Protein AF-G5CEU2-F1 (afdb_monomer_lite)

pLDDT: mean 90.06, std 7.81, range [55.53, 97.88]

Secondary structure (DSSP, 8-state):
-EEEETTS-GGGGBPTTPSPSSHHHHHHHHT--HHHHHHHTTSSPPBTTTEEEESSPPPHHHHHTTSPPHHHHHHHHHHHHTT-EEE--TTSTTS--EEEEEEEGGGHHHHHHIIIIITTTTB-SSPPEEEPPTT-SS-SEEEEEB---HHHHHHHHHHEEEETTEEEE---TTHHHH--HHHHHHHHHHHEEEETTEEEE--TTS--

InterPro domains:
  IPR004860 Homing endonuclease, LAGLIDADG domain [PF03161] (74-208)
  IPR027434 Homing endonuclease [G3DSA:3.10.28.10] (44-163)
  IPR027434 Homing endonuclease [G3DSA:3.10.28.10] (170-208)
  IPR027434 Homing endonuclease [SSF55608] (68-208)

Radius of gyration: 19.8 Å; chains: 1; bounding box: 47×43×62 Å

Organism: NCBI:txid161997

Structure (mmCIF, N/CA/C/O backbone):
data_AF-G5CEU2-F1
#
_entry.id   AF-G5CEU2-F1
#
loop_
_atom_site.group_PDB
_atom_site.id
_atom_site.type_symbol
_atom_site.label_atom_id
_atom_site.label_alt_id
_atom_site.label_comp_id
_atom_site.label_asym_id
_atom_site.label_entity_id
_atom_site.label_seq_id
_atom_site.pdbx_PDB_ins_code
_atom_site.Cartn_x
_atom_site.Cartn_y
_atom_site.Cartn_z
_atom_site.occupancy
_atom_site.B_iso_or_equiv
_atom_site.auth_seq_id
_atom_site.auth_comp_id
_atom_site.auth_asym_id
_atom_site.auth_atom_id
_atom_site.pdbx_PDB_model_num
ATOM 1 N N . MET A 1 1 ? 20.844 -6.864 -22.727 1.00 93.50 1 MET A N 1
ATOM 2 C CA . MET A 1 1 ? 19.887 -5.944 -22.078 1.00 93.50 1 MET A CA 1
ATOM 3 C C . MET A 1 1 ? 19.027 -6.741 -21.127 1.00 93.50 1 MET A C 1
ATOM 5 O O . MET A 1 1 ? 18.317 -7.649 -21.547 1.00 93.50 1 MET A O 1
ATOM 9 N N . TRP A 1 2 ? 19.141 -6.413 -19.854 1.00 94.00 2 TRP A N 1
ATOM 10 C CA . TRP A 1 2 ? 18.418 -7.032 -18.762 1.00 94.00 2 TRP A CA 1
ATOM 11 C C . TRP A 1 2 ? 17.063 -6.353 -18.605 1.00 94.00 2 TRP A C 1
ATOM 13 O O . TRP A 1 2 ? 16.947 -5.132 -18.740 1.00 94.00 2 TRP A O 1
ATOM 23 N N . VAL A 1 3 ? 16.031 -7.157 -18.362 1.00 93.69 3 VAL A N 1
ATOM 24 C CA . VAL A 1 3 ? 14.689 -6.653 -18.076 1.00 93.69 3 VAL A CA 1
ATOM 25 C C . VAL A 1 3 ? 14.177 -7.364 -16.843 1.00 93.69 3 VAL A C 1
ATOM 27 O O . VAL A 1 3 ? 14.052 -8.588 -16.840 1.00 93.69 3 VAL A O 1
ATOM 30 N N . TYR A 1 4 ? 13.876 -6.583 -15.813 1.00 91.00 4 TYR A N 1
ATOM 31 C CA . TYR A 1 4 ? 13.359 -7.085 -14.549 1.00 91.00 4 TYR A CA 1
ATOM 32 C C . TYR A 1 4 ? 11.879 -6.728 -14.414 1.00 91.00 4 TYR A C 1
ATOM 34 O O . TYR A 1 4 ? 11.481 -5.589 -14.650 1.00 91.00 4 TYR A O 1
ATOM 42 N N . ASP A 1 5 ? 11.067 -7.711 -14.048 1.00 87.94 5 ASP A N 1
ATOM 43 C CA . ASP A 1 5 ? 9.703 -7.579 -13.564 1.00 87.94 5 ASP A CA 1
ATOM 44 C C . ASP A 1 5 ? 9.734 -7.383 -12.046 1.00 87.94 5 ASP A C 1
ATOM 46 O O . ASP A 1 5 ? 9.851 -8.334 -11.274 1.00 87.94 5 ASP A O 1
ATOM 50 N N . ILE A 1 6 ? 9.625 -6.127 -11.624 1.00 82.56 6 ILE A N 1
ATOM 51 C CA . ILE A 1 6 ? 9.718 -5.718 -10.217 1.00 82.56 6 ILE A CA 1
ATOM 52 C C . ILE A 1 6 ? 8.484 -6.114 -9.396 1.00 82.56 6 ILE A C 1
ATOM 54 O O . ILE A 1 6 ? 8.443 -5.899 -8.188 1.00 82.56 6 ILE A O 1
ATOM 58 N N . THR A 1 7 ? 7.466 -6.694 -10.041 1.00 73.12 7 THR A N 1
ATOM 59 C CA . THR A 1 7 ? 6.327 -7.306 -9.343 1.00 73.12 7 THR A CA 1
ATOM 60 C C . THR A 1 7 ? 6.655 -8.701 -8.810 1.00 73.12 7 THR A C 1
ATOM 62 O O . THR A 1 7 ? 5.870 -9.261 -8.047 1.00 73.12 7 THR A O 1
ATOM 65 N N . LYS A 1 8 ? 7.809 -9.263 -9.190 1.00 71.00 8 LYS A N 1
ATOM 66 C CA . LYS A 1 8 ? 8.301 -10.567 -8.741 1.00 71.00 8 LYS A CA 1
ATOM 67 C C . LYS A 1 8 ? 9.532 -10.393 -7.852 1.00 71.00 8 LYS A C 1
ATOM 69 O O . LYS A 1 8 ? 10.317 -9.465 -8.031 1.00 71.00 8 LYS A O 1
ATOM 74 N N . LEU A 1 9 ? 9.710 -11.307 -6.900 1.00 58.75 9 LEU A N 1
ATOM 75 C CA . LEU A 1 9 ? 10.786 -11.257 -5.908 1.00 58.75 9 LEU A CA 1
ATOM 76 C C . LEU A 1 9 ? 12.009 -12.081 -6.339 1.00 58.75 9 LEU A C 1
ATOM 78 O O . LEU A 1 9 ? 11.882 -13.147 -6.942 1.00 58.75 9 LEU A O 1
ATOM 82 N N . GLY A 1 10 ? 13.204 -11.604 -5.981 1.00 61.12 10 GLY A N 1
ATOM 83 C CA . GLY A 1 10 ? 14.457 -12.354 -6.120 1.00 61.12 10 GLY A CA 1
ATOM 84 C C . GLY A 1 10 ? 14.763 -12.796 -7.555 1.00 61.12 10 GLY A C 1
ATOM 85 O O . GLY A 1 10 ? 14.590 -12.030 -8.501 1.00 61.12 10 GLY A O 1
ATOM 86 N N . SER A 1 11 ? 15.201 -14.045 -7.731 1.00 55.53 11 SER A N 1
ATOM 87 C CA . SER A 1 11 ? 15.551 -14.628 -9.040 1.00 55.53 11 SER A CA 1
ATOM 88 C C . SER A 1 11 ? 14.381 -14.696 -10.030 1.00 55.53 11 SER A C 1
ATOM 90 O O . SER A 1 11 ? 14.601 -14.777 -11.236 1.00 55.53 11 SER A O 1
ATOM 92 N N . GLN A 1 12 ? 13.136 -14.607 -9.551 1.00 60.84 12 GLN A N 1
ATOM 93 C CA . GLN A 1 12 ? 11.942 -14.599 -10.401 1.00 60.84 12 GLN A CA 1
ATOM 94 C C . GLN A 1 12 ? 11.682 -13.238 -11.056 1.00 60.84 12 GLN A C 1
ATOM 96 O O . GLN A 1 12 ? 10.837 -13.145 -11.949 1.00 60.84 12 GLN A O 1
ATOM 101 N N . SER A 1 13 ? 12.390 -12.193 -10.623 1.00 80.44 13 SER A N 1
ATOM 102 C CA . SER A 1 13 ? 12.308 -10.857 -11.213 1.00 80.44 13 SER A CA 1
ATOM 103 C C . SER A 1 13 ? 12.831 -10.811 -12.644 1.00 80.44 13 SER A C 1
ATOM 105 O O . SER A 1 13 ? 12.340 -10.009 -13.427 1.00 80.44 13 SER A O 1
ATOM 107 N N . LEU A 1 14 ? 13.777 -11.664 -13.046 1.00 88.31 14 LEU A N 1
ATOM 108 C CA . LEU A 1 14 ? 14.283 -11.626 -14.415 1.00 88.31 14 LEU A CA 1
ATOM 109 C C . LEU A 1 14 ? 13.196 -12.080 -15.400 1.00 88.31 14 LEU A C 1
ATOM 111 O O . LEU A 1 14 ? 12.626 -13.168 -15.283 1.00 88.31 14 LEU A O 1
ATOM 115 N N . VAL A 1 15 ? 12.890 -11.238 -16.387 1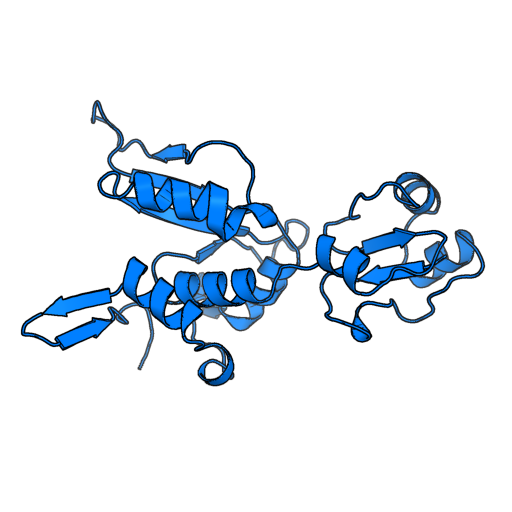.00 91.06 15 VAL A N 1
ATOM 116 C CA . VAL A 1 15 ? 11.877 -11.562 -17.394 1.00 91.06 15 VAL A CA 1
ATOM 117 C C . VAL A 1 15 ? 12.362 -12.726 -18.256 1.00 91.06 15 VAL A C 1
ATOM 119 O O . VAL A 1 15 ? 13.509 -12.755 -18.694 1.00 91.06 15 VAL A O 1
ATOM 122 N N . LYS A 1 16 ? 11.475 -13.690 -18.530 1.00 89.75 16 LYS A N 1
ATOM 123 C CA . LYS A 1 16 ? 11.787 -14.847 -19.380 1.00 89.75 16 LYS A CA 1
ATOM 124 C C . LYS A 1 16 ? 12.338 -14.376 -20.733 1.00 89.75 16 LYS A C 1
ATOM 126 O O . LYS A 1 16 ? 11.691 -13.584 -21.411 1.00 89.75 16 LYS A O 1
ATOM 131 N N . GLY A 1 17 ? 13.507 -14.890 -21.114 1.00 89.12 17 GLY A N 1
ATOM 132 C CA . GLY A 1 17 ? 14.211 -14.506 -22.343 1.00 89.12 17 GLY A CA 1
ATOM 133 C C . GLY A 1 17 ? 15.223 -13.369 -22.167 1.00 89.12 17 GLY A C 1
ATOM 134 O O . GLY A 1 17 ? 16.043 -13.161 -23.055 1.00 89.12 17 GLY A O 1
ATOM 135 N N . ALA A 1 18 ? 15.225 -12.673 -21.027 1.00 91.06 18 ALA A N 1
ATOM 136 C CA . ALA A 1 18 ? 16.318 -11.778 -20.677 1.00 91.06 18 ALA A CA 1
ATOM 137 C C . ALA A 1 18 ? 17.553 -12.586 -20.200 1.00 91.06 18 ALA A C 1
ATOM 139 O O . ALA A 1 18 ? 17.382 -13.636 -19.576 1.00 91.06 18 ALA A O 1
ATOM 140 N N . PRO A 1 19 ? 18.785 -12.104 -20.456 1.00 94.12 19 PRO A N 1
ATOM 141 C CA . PRO A 1 19 ? 19.092 -10.857 -21.152 1.00 94.12 19 PRO A CA 1
ATOM 142 C C . PRO A 1 19 ? 18.852 -10.940 -22.670 1.00 94.12 19 PRO A C 1
ATOM 144 O O . PRO A 1 19 ? 19.328 -11.845 -23.345 1.00 94.12 19 PRO A O 1
ATOM 147 N N . PHE A 1 20 ? 18.179 -9.929 -23.223 1.00 95.12 20 PHE A N 1
ATOM 148 C CA . PHE A 1 20 ? 17.964 -9.794 -24.666 1.00 95.12 20 PHE A CA 1
ATOM 149 C C . PHE A 1 20 ? 19.231 -9.266 -25.350 1.00 95.12 20 PHE A C 1
ATOM 151 O O . PHE A 1 20 ? 19.866 -8.328 -24.848 1.00 95.12 20 PHE A O 1
ATOM 158 N N . LYS A 1 21 ? 19.578 -9.809 -26.519 1.00 94.06 21 LYS A N 1
ATOM 159 C CA . LYS A 1 21 ? 20.743 -9.401 -27.322 1.00 94.06 21 LYS A CA 1
ATOM 160 C C . LYS A 1 21 ? 20.534 -8.040 -27.975 1.00 94.06 21 LYS A C 1
ATOM 162 O O . LYS A 1 21 ? 21.492 -7.301 -28.176 1.00 94.06 21 LYS A O 1
ATOM 167 N N . SER A 1 22 ? 19.290 -7.683 -28.296 1.00 93.25 22 SER A N 1
ATOM 168 C CA . SER A 1 22 ? 18.970 -6.392 -28.912 1.00 93.25 22 SER A CA 1
ATOM 169 C C . SER A 1 22 ? 17.664 -5.779 -28.402 1.00 93.25 22 SER A C 1
ATOM 171 O O . SER A 1 22 ? 16.806 -6.446 -27.827 1.00 93.25 22 SER A O 1
ATOM 173 N N . LYS A 1 23 ? 17.489 -4.477 -28.658 1.00 92.88 23 LYS A N 1
ATOM 174 C CA . LYS A 1 23 ? 16.234 -3.761 -28.373 1.00 92.88 23 LYS A CA 1
ATOM 175 C C . LYS A 1 23 ? 15.069 -4.300 -29.214 1.00 92.88 23 LYS A C 1
ATOM 177 O O . LYS A 1 23 ? 13.957 -4.355 -28.708 1.00 92.88 23 LYS A O 1
ATOM 182 N N . SER A 1 24 ? 15.338 -4.729 -30.451 1.00 92.88 24 SER A N 1
ATOM 183 C CA . SER A 1 24 ? 14.336 -5.354 -31.326 1.00 92.88 24 SER A CA 1
ATOM 184 C C . SER A 1 24 ? 13.890 -6.721 -30.798 1.00 92.88 24 SER A C 1
ATOM 186 O O . SER A 1 24 ? 12.719 -7.063 -30.865 1.00 92.88 24 SER A O 1
ATOM 188 N N . GLU A 1 25 ? 14.807 -7.498 -30.221 1.00 93.94 25 GLU A N 1
ATOM 189 C CA . GLU A 1 25 ? 14.466 -8.778 -29.591 1.00 93.94 25 GLU A CA 1
ATOM 190 C C . GLU A 1 25 ? 13.590 -8.579 -28.348 1.00 93.94 25 GLU A C 1
ATOM 192 O O . GLU A 1 25 ? 12.602 -9.284 -28.165 1.00 93.94 25 GLU A O 1
ATOM 197 N N . CYS A 1 26 ? 13.902 -7.571 -27.532 1.00 93.25 26 CYS A N 1
ATOM 198 C CA . CYS A 1 26 ? 13.068 -7.194 -26.395 1.00 93.25 26 CYS A CA 1
ATOM 199 C C . CYS A 1 26 ? 11.667 -6.731 -26.822 1.00 93.25 26 CYS A C 1
ATOM 201 O O . CYS A 1 26 ? 10.678 -7.136 -26.215 1.00 93.25 26 CYS A O 1
ATOM 203 N N . GLU A 1 27 ? 11.574 -5.921 -27.879 1.00 93.56 27 GLU A N 1
ATOM 204 C CA . GLU A 1 27 ? 10.300 -5.503 -28.468 1.00 93.56 27 GLU A CA 1
ATOM 205 C C . GLU A 1 27 ? 9.469 -6.707 -28.915 1.00 93.56 27 GLU A C 1
ATOM 207 O O . GLU A 1 27 ? 8.321 -6.837 -28.493 1.00 93.56 27 GLU A O 1
ATOM 212 N N . ASN A 1 28 ? 10.067 -7.630 -29.672 1.00 92.06 28 ASN A N 1
ATOM 213 C CA . ASN A 1 28 ? 9.396 -8.846 -30.130 1.00 92.06 28 ASN A CA 1
ATOM 214 C C . ASN A 1 28 ? 8.953 -9.741 -28.965 1.00 92.06 28 ASN A C 1
ATOM 216 O O . ASN A 1 28 ? 7.883 -10.340 -29.017 1.00 92.06 28 ASN A O 1
ATOM 220 N N . SER A 1 29 ? 9.761 -9.829 -27.905 1.00 92.44 29 SER A N 1
ATOM 221 C CA . SER A 1 29 ? 9.455 -10.680 -26.755 1.00 92.44 29 SER A CA 1
ATOM 222 C C . SER A 1 29 ? 8.403 -10.088 -25.817 1.00 92.44 29 SER A C 1
ATOM 224 O O . SER A 1 29 ? 7.679 -10.854 -25.184 1.00 92.44 29 SER A O 1
ATOM 226 N N . LEU A 1 30 ? 8.349 -8.762 -25.656 1.00 90.62 30 LEU A N 1
ATOM 227 C CA . LEU A 1 30 ? 7.492 -8.101 -24.659 1.00 90.62 30 LEU A CA 1
ATOM 228 C C . LEU A 1 30 ? 6.325 -7.316 -25.267 1.00 90.62 30 LEU A C 1
ATOM 230 O O . LEU A 1 30 ? 5.469 -6.837 -24.522 1.00 90.62 30 LEU A O 1
ATOM 234 N N . GLY A 1 31 ? 6.293 -7.147 -26.590 1.00 91.25 31 GLY A N 1
ATOM 235 C CA . GLY A 1 31 ? 5.315 -6.300 -27.275 1.00 91.25 31 GLY A CA 1
ATOM 236 C C . GLY A 1 31 ? 5.451 -4.818 -26.908 1.00 91.25 31 GLY A C 1
ATOM 237 O O . GLY A 1 31 ? 4.461 -4.088 -26.872 1.00 91.25 31 GLY A O 1
ATOM 238 N N . ILE A 1 32 ? 6.661 -4.369 -26.562 1.00 91.25 32 ILE A N 1
ATOM 239 C CA . ILE A 1 32 ? 6.943 -2.986 -26.155 1.00 91.25 32 ILE A CA 1
ATOM 240 C C . ILE A 1 32 ? 7.694 -2.295 -27.278 1.00 91.25 32 ILE A C 1
ATOM 242 O O . ILE A 1 32 ? 8.802 -2.706 -27.609 1.00 91.25 32 ILE A O 1
ATOM 246 N N . ALA A 1 33 ? 7.132 -1.198 -27.789 1.00 94.19 33 ALA A N 1
ATOM 247 C CA . ALA A 1 33 ? 7.755 -0.422 -28.853 1.00 94.19 33 ALA A CA 1
ATOM 248 C C . ALA A 1 33 ? 9.220 -0.088 -28.528 1.00 94.19 33 ALA A C 1
ATOM 250 O O . ALA A 1 33 ? 9.522 0.428 -27.444 1.00 94.19 33 ALA A O 1
ATOM 251 N N . ARG A 1 34 ? 10.127 -0.303 -29.485 1.00 93.75 34 ARG A N 1
ATOM 252 C CA . ARG A 1 34 ? 11.566 -0.040 -29.304 1.00 93.75 34 ARG A CA 1
ATOM 253 C C . ARG A 1 34 ? 11.870 1.380 -28.822 1.00 93.75 34 ARG A C 1
ATOM 255 O O . ARG A 1 34 ? 12.787 1.566 -28.025 1.00 93.75 34 ARG A O 1
ATOM 262 N N . SER A 1 35 ? 11.102 2.381 -29.252 1.00 95.12 35 SER A N 1
ATOM 263 C CA . SER A 1 35 ? 11.229 3.770 -28.779 1.00 95.12 35 SER A CA 1
ATOM 264 C C . SER A 1 35 ? 10.970 3.908 -27.274 1.00 95.12 35 SER A C 1
ATOM 266 O O . SER A 1 35 ? 11.654 4.667 -26.590 1.00 95.12 35 SER A O 1
ATOM 268 N N . THR A 1 36 ? 10.031 3.127 -26.735 1.00 93.88 36 THR A N 1
ATOM 269 C CA . THR A 1 36 ? 9.750 3.070 -25.297 1.00 93.88 36 THR A CA 1
ATOM 270 C C . THR A 1 36 ? 10.881 2.367 -24.558 1.00 93.88 36 THR A C 1
ATOM 272 O O . THR A 1 36 ? 11.337 2.878 -23.541 1.00 93.88 36 THR A O 1
ATOM 275 N N . VAL A 1 37 ? 11.395 1.253 -25.090 1.00 94.19 37 VAL A N 1
ATOM 276 C CA . VAL A 1 37 ? 12.567 0.574 -24.512 1.00 94.19 37 VAL A CA 1
ATOM 277 C C . VAL A 1 37 ? 13.751 1.538 -24.416 1.00 94.19 37 VAL A C 1
ATOM 279 O O . VAL A 1 37 ? 14.343 1.668 -23.352 1.00 94.19 37 VAL A O 1
ATOM 282 N N . VAL A 1 38 ? 14.057 2.279 -25.488 1.00 94.44 38 VAL A N 1
ATOM 283 C CA . VAL A 1 38 ? 15.134 3.287 -25.499 1.00 94.44 38 VAL A CA 1
ATOM 284 C C . VAL A 1 38 ? 14.910 4.375 -24.450 1.00 94.44 38 VAL A C 1
ATOM 286 O O . VAL A 1 38 ? 15.856 4.760 -23.777 1.00 94.44 38 VAL A O 1
ATOM 289 N N . LYS A 1 39 ? 13.672 4.854 -24.291 1.00 95.06 39 LYS A N 1
ATOM 290 C CA . LYS A 1 39 ? 13.328 5.900 -23.318 1.00 95.06 39 LYS A CA 1
ATOM 291 C C . LYS A 1 39 ? 13.549 5.469 -21.862 1.00 95.06 39 LYS A C 1
ATOM 293 O O . LYS A 1 39 ? 13.827 6.326 -21.028 1.00 95.06 39 LYS A O 1
ATOM 298 N N . TYR A 1 40 ? 13.353 4.188 -21.551 1.00 94.31 40 TYR A N 1
ATOM 299 C CA . TYR A 1 40 ? 13.406 3.671 -20.178 1.00 94.31 40 TYR A CA 1
ATOM 300 C C . TYR A 1 40 ? 14.724 2.963 -19.834 1.00 94.31 40 TYR A C 1
ATOM 302 O O . TYR A 1 40 ? 15.029 2.828 -18.649 1.00 94.31 40 TYR A O 1
ATOM 310 N N . LEU A 1 41 ? 15.499 2.539 -20.835 1.00 94.31 41 LEU A N 1
ATOM 311 C CA . LEU A 1 41 ? 16.793 1.885 -20.652 1.00 94.31 41 LEU A CA 1
ATOM 312 C C . LEU A 1 41 ? 17.755 2.766 -19.843 1.00 94.31 41 LEU A C 1
ATOM 314 O O . LEU A 1 41 ? 17.991 3.909 -20.221 1.00 94.31 41 LEU A O 1
ATOM 318 N N . ASP A 1 42 ? 18.282 2.221 -18.744 1.00 91.50 42 ASP A N 1
ATOM 319 C CA . ASP A 1 42 ? 19.228 2.871 -17.818 1.00 91.50 42 ASP A CA 1
ATOM 320 C C . ASP A 1 42 ? 18.723 4.196 -17.211 1.00 91.50 42 ASP A C 1
ATOM 322 O O . ASP A 1 42 ? 19.499 5.004 -16.712 1.00 91.50 42 ASP A O 1
ATOM 326 N N . SER A 1 43 ? 17.411 4.445 -17.248 1.00 89.56 43 SER A N 1
ATOM 327 C CA . SER A 1 43 ? 16.823 5.702 -16.759 1.00 89.56 43 SER A CA 1
ATOM 328 C C . SER A 1 43 ? 16.483 5.705 -15.266 1.00 89.56 43 SER A C 1
ATOM 330 O O . SER A 1 43 ? 15.937 6.696 -14.779 1.00 89.56 43 SER A O 1
ATOM 332 N N . ASP A 1 44 ? 16.677 4.575 -14.580 1.00 82.94 44 ASP A N 1
ATOM 333 C CA . ASP A 1 44 ? 16.154 4.268 -13.238 1.00 82.94 44 ASP A CA 1
ATOM 334 C C . ASP A 1 44 ? 14.627 4.441 -13.088 1.00 82.94 44 ASP A C 1
ATOM 336 O O . ASP A 1 44 ? 14.074 4.398 -11.989 1.00 82.94 44 ASP A O 1
ATOM 340 N N . LYS A 1 45 ? 13.897 4.608 -14.199 1.00 84.81 45 LYS A N 1
ATOM 341 C CA . LYS A 1 45 ? 12.436 4.701 -14.206 1.00 84.81 45 LYS A CA 1
ATOM 342 C C . LYS A 1 45 ? 11.819 3.339 -14.463 1.00 84.81 45 LYS A C 1
ATOM 344 O O . LYS A 1 45 ? 12.245 2.582 -15.332 1.00 84.81 45 LYS A O 1
ATOM 349 N N . ILE A 1 46 ? 10.718 3.085 -13.767 1.00 85.44 46 ILE A N 1
ATOM 350 C CA . ILE A 1 46 ? 9.936 1.868 -13.936 1.00 85.44 46 ILE A CA 1
ATOM 351 C C . ILE A 1 46 ? 8.859 2.105 -15.003 1.00 85.44 46 ILE A C 1
ATOM 353 O O . ILE A 1 46 ? 7.981 2.962 -14.860 1.00 85.44 46 ILE A O 1
ATOM 357 N N . LEU A 1 47 ? 8.881 1.323 -16.080 1.00 87.88 47 LEU A N 1
ATOM 358 C CA . LEU A 1 47 ? 7.829 1.333 -17.092 1.00 87.88 47 LEU A CA 1
ATOM 359 C C . LEU A 1 47 ? 6.581 0.637 -16.550 1.00 87.88 47 LEU A C 1
ATOM 361 O O . LEU A 1 47 ? 6.634 -0.519 -16.124 1.00 87.88 47 LEU A O 1
ATOM 365 N N . LYS A 1 48 ? 5.441 1.340 -16.606 1.00 81.00 48 LYS A N 1
ATOM 366 C CA . LYS A 1 48 ? 4.126 0.837 -16.169 1.00 81.00 48 LYS A CA 1
ATOM 367 C C . LYS A 1 48 ? 4.148 0.248 -14.746 1.00 81.00 48 LYS A C 1
ATOM 369 O O . LYS A 1 48 ? 3.354 -0.639 -14.447 1.00 81.00 48 LYS A O 1
ATOM 374 N N . ASN A 1 49 ? 5.054 0.733 -13.884 1.00 75.88 49 ASN A N 1
ATOM 375 C CA . ASN A 1 49 ? 5.272 0.232 -12.520 1.00 75.88 49 ASN A CA 1
ATOM 376 C C . ASN A 1 49 ? 5.531 -1.291 -12.459 1.00 75.88 49 ASN A C 1
ATOM 378 O O . ASN A 1 49 ? 5.176 -1.944 -11.481 1.00 75.88 49 ASN A O 1
ATOM 382 N N . LYS A 1 50 ? 6.106 -1.851 -13.531 1.00 83.44 50 LYS A N 1
ATOM 383 C CA . LYS A 1 50 ? 6.357 -3.284 -13.692 1.00 83.44 50 LYS A CA 1
ATOM 384 C C . LYS A 1 50 ? 7.770 -3.588 -14.171 1.00 83.44 50 LYS A C 1
ATOM 386 O O . LYS A 1 50 ? 8.404 -4.479 -13.625 1.00 83.44 50 LYS A O 1
ATOM 391 N N . TRP A 1 51 ? 8.253 -2.882 -15.192 1.00 90.31 51 TRP A N 1
ATOM 392 C CA . TRP A 1 51 ? 9.500 -3.253 -15.859 1.00 90.31 51 TRP A CA 1
ATOM 393 C C . TRP A 1 51 ? 10.602 -2.224 -15.684 1.00 90.31 51 TRP A C 1
ATOM 395 O O . TRP A 1 51 ? 10.379 -1.029 -15.876 1.00 90.31 51 TRP A O 1
ATOM 405 N N . VAL A 1 52 ? 11.798 -2.719 -15.390 1.00 91.31 52 VAL A N 1
ATOM 406 C CA . VAL A 1 52 ? 13.041 -1.948 -15.360 1.00 91.31 52 VAL A CA 1
ATOM 407 C C . VAL A 1 52 ? 13.958 -2.488 -16.455 1.00 91.31 52 VAL A C 1
ATOM 409 O O . VAL A 1 52 ? 14.144 -3.700 -16.564 1.00 91.31 52 VAL A O 1
ATOM 412 N N . PHE A 1 53 ? 14.489 -1.591 -17.286 1.00 93.81 53 PHE A N 1
ATOM 413 C CA . PHE A 1 53 ? 15.335 -1.917 -18.439 1.00 93.81 53 PHE A CA 1
ATOM 414 C C . PHE A 1 53 ? 16.744 -1.426 -18.162 1.00 93.81 53 PHE A C 1
ATOM 416 O O . PHE A 1 53 ? 16.929 -0.221 -17.998 1.00 93.81 53 PHE A O 1
ATOM 423 N N . ILE A 1 54 ? 17.722 -2.331 -18.119 1.00 92.25 54 ILE A N 1
ATOM 424 C CA . ILE A 1 54 ? 19.110 -1.976 -17.795 1.00 92.25 54 ILE A CA 1
ATOM 425 C C . ILE A 1 54 ? 20.092 -2.702 -18.720 1.00 92.25 54 ILE A C 1
ATOM 427 O O . ILE A 1 54 ? 19.851 -3.819 -19.191 1.00 92.25 54 ILE A O 1
ATOM 431 N N . THR A 1 55 ? 21.195 -2.045 -19.063 1.00 93.12 55 THR A N 1
ATOM 432 C CA . THR A 1 55 ? 22.253 -2.618 -19.904 1.00 93.12 55 THR A CA 1
ATOM 433 C C . THR A 1 55 ? 23.104 -3.644 -19.162 1.00 93.12 55 THR A C 1
ATOM 435 O O . THR A 1 55 ? 23.482 -4.653 -19.762 1.00 93.12 55 THR A O 1
ATOM 438 N N . THR A 1 56 ? 23.335 -3.434 -17.869 1.00 91.19 56 THR A N 1
ATOM 439 C CA . THR A 1 56 ? 24.081 -4.307 -16.956 1.00 91.19 56 THR A CA 1
ATOM 440 C C . THR A 1 56 ? 23.170 -5.152 -16.063 1.00 91.19 56 THR A C 1
ATOM 442 O O . THR A 1 56 ? 21.990 -4.854 -15.873 1.00 91.19 56 THR A O 1
ATOM 445 N N . GLU A 1 57 ? 23.711 -6.250 -15.539 1.00 89.94 57 GLU A N 1
ATOM 446 C CA . GLU A 1 57 ? 23.005 -7.068 -14.555 1.00 89.94 57 GLU A CA 1
ATOM 447 C C . GLU A 1 57 ? 22.929 -6.309 -13.223 1.00 89.94 57 GLU A C 1
ATOM 449 O O . GLU A 1 57 ? 23.931 -5.768 -12.748 1.00 89.94 57 GLU A O 1
ATOM 454 N N . LEU A 1 58 ? 21.740 -6.244 -12.622 1.00 85.50 58 LEU A N 1
ATOM 455 C CA . LEU A 1 58 ? 21.567 -5.661 -11.297 1.00 85.50 58 LEU A CA 1
ATOM 456 C C . LEU A 1 58 ? 21.949 -6.656 -10.204 1.00 85.50 58 LEU A C 1
ATOM 458 O O . LEU A 1 58 ? 21.527 -7.811 -10.225 1.00 85.50 58 LEU A O 1
ATOM 462 N N . SER A 1 59 ? 22.653 -6.165 -9.181 1.00 84.44 59 SER A N 1
ATOM 463 C CA . SER A 1 59 ? 22.741 -6.870 -7.903 1.00 84.44 59 SER A CA 1
ATOM 464 C C . SER A 1 59 ? 21.366 -6.928 -7.230 1.00 84.44 59 SER A C 1
ATOM 466 O O . SER A 1 59 ? 20.508 -6.070 -7.457 1.00 84.44 59 SER A O 1
ATOM 468 N N . LEU A 1 60 ? 21.172 -7.905 -6.340 1.00 76.12 60 LEU A N 1
ATOM 469 C CA . LEU A 1 60 ? 19.954 -8.002 -5.527 1.00 76.12 60 LEU A CA 1
ATOM 470 C C . LEU A 1 60 ? 19.697 -6.724 -4.709 1.00 76.12 60 LEU A C 1
ATOM 472 O O . LEU A 1 60 ? 18.550 -6.314 -4.567 1.00 76.12 60 LEU A O 1
ATOM 476 N N . GLU A 1 61 ? 20.758 -6.069 -4.234 1.00 80.06 61 GLU A N 1
ATOM 477 C CA . GLU A 1 61 ? 20.684 -4.794 -3.510 1.00 80.06 61 GLU A CA 1
ATOM 478 C C . GLU A 1 61 ? 20.163 -3.649 -4.388 1.00 80.06 61 GLU A C 1
ATOM 480 O O . GLU A 1 61 ? 19.330 -2.862 -3.961 1.00 80.06 61 GLU A O 1
ATOM 485 N N . LYS A 1 62 ? 20.600 -3.552 -5.648 1.00 80.81 62 LYS A N 1
ATOM 486 C CA . LYS A 1 62 ? 20.063 -2.524 -6.550 1.00 80.81 62 LYS A CA 1
ATOM 487 C C . LYS A 1 62 ? 18.633 -2.832 -6.969 1.00 80.81 62 LYS A C 1
ATOM 489 O O . LYS A 1 62 ? 17.835 -1.913 -7.122 1.00 80.81 62 LYS A O 1
ATOM 494 N N . LEU A 1 63 ? 18.306 -4.110 -7.155 1.00 77.38 63 LEU A N 1
ATOM 495 C CA . LEU A 1 63 ? 16.959 -4.539 -7.510 1.00 77.38 63 LEU A CA 1
ATOM 496 C C . LEU A 1 63 ? 15.955 -4.257 -6.380 1.00 77.38 63 LEU A C 1
ATOM 498 O O . LEU A 1 63 ? 14.821 -3.873 -6.666 1.00 77.38 63 LEU A O 1
ATOM 502 N N . SER A 1 64 ? 16.365 -4.399 -5.113 1.00 74.94 64 SER A N 1
ATOM 503 C CA . SER A 1 64 ? 15.491 -4.156 -3.959 1.00 74.94 64 SER A CA 1
ATOM 504 C C . SER A 1 64 ? 14.975 -2.715 -3.894 1.00 74.94 64 SER A C 1
ATOM 506 O O . SER A 1 64 ? 13.859 -2.502 -3.434 1.00 74.94 64 SER A O 1
ATOM 508 N N . ASN A 1 65 ? 15.696 -1.742 -4.464 1.00 78.31 65 ASN A N 1
ATOM 509 C CA . ASN A 1 65 ? 15.228 -0.354 -4.582 1.00 78.31 65 ASN A CA 1
ATOM 510 C C . ASN A 1 65 ? 13.970 -0.195 -5.450 1.00 78.31 65 ASN A C 1
ATOM 512 O O . ASN A 1 65 ? 13.286 0.824 -5.364 1.00 78.31 65 ASN A O 1
ATOM 516 N N . PHE A 1 66 ? 13.654 -1.180 -6.292 1.00 76.38 66 PHE A N 1
ATOM 517 C CA . PHE A 1 66 ? 12.478 -1.158 -7.163 1.00 76.38 66 PHE A CA 1
ATOM 518 C C . PHE A 1 66 ? 11.346 -2.064 -6.672 1.00 76.38 66 PHE A C 1
ATOM 520 O O . PHE A 1 66 ? 10.230 -1.987 -7.184 1.00 76.38 66 PHE A O 1
ATOM 527 N N . VAL A 1 67 ? 11.619 -2.915 -5.688 1.00 80.19 67 VAL A N 1
ATOM 528 C CA . VAL A 1 67 ? 10.691 -3.912 -5.156 1.00 80.19 67 VAL A CA 1
ATOM 529 C C . VAL A 1 67 ? 10.124 -3.399 -3.839 1.00 80.19 67 VAL A C 1
ATOM 531 O O . VAL A 1 67 ? 10.858 -2.865 -3.016 1.00 80.19 67 VAL A O 1
ATOM 534 N N . ILE A 1 68 ? 8.819 -3.571 -3.614 1.00 84.50 68 ILE A N 1
ATOM 535 C CA . ILE A 1 68 ? 8.206 -3.178 -2.338 1.00 84.50 68 ILE A CA 1
ATOM 536 C C . ILE A 1 68 ? 8.880 -3.975 -1.206 1.00 84.50 68 ILE A C 1
ATOM 538 O O . ILE A 1 68 ? 8.825 -5.207 -1.242 1.00 84.50 68 ILE A O 1
ATOM 542 N N . PRO A 1 69 ? 9.508 -3.310 -0.214 1.00 87.62 69 PRO A N 1
ATOM 543 C CA . PRO A 1 69 ? 10.190 -4.004 0.873 1.00 87.62 69 PRO A CA 1
ATOM 544 C C . PRO A 1 69 ? 9.243 -4.930 1.640 1.00 87.62 69 PRO A C 1
ATOM 546 O O . PRO A 1 69 ? 8.076 -4.586 1.835 1.00 87.62 69 PRO A O 1
ATOM 549 N N . SER A 1 70 ? 9.742 -6.068 2.133 1.00 88.00 70 SER A N 1
ATOM 550 C CA . SER A 1 70 ? 8.922 -7.040 2.875 1.00 88.00 70 SER A CA 1
ATOM 551 C C . SER A 1 70 ? 8.223 -6.406 4.076 1.00 88.00 70 SER A C 1
ATOM 553 O O . SER A 1 70 ? 7.023 -6.580 4.236 1.00 88.00 70 SER A O 1
ATOM 555 N N . ALA A 1 71 ? 8.928 -5.558 4.829 1.00 93.19 71 ALA A N 1
ATOM 556 C CA . ALA A 1 71 ? 8.344 -4.822 5.945 1.00 93.19 71 ALA A CA 1
ATOM 557 C C . ALA A 1 71 ? 7.151 -3.952 5.507 1.00 93.19 71 ALA A C 1
ATOM 559 O O . ALA A 1 71 ? 6.134 -3.913 6.186 1.00 93.19 71 ALA A O 1
ATOM 560 N N . VAL A 1 72 ? 7.227 -3.304 4.338 1.00 94.81 72 VAL A N 1
ATOM 561 C CA . VAL A 1 72 ? 6.103 -2.524 3.791 1.00 94.81 72 VAL A CA 1
ATOM 562 C C . VAL A 1 72 ? 4.945 -3.448 3.408 1.00 94.81 72 VAL A C 1
ATOM 564 O O . VAL A 1 72 ? 3.795 -3.097 3.643 1.00 94.81 72 VAL A O 1
ATOM 56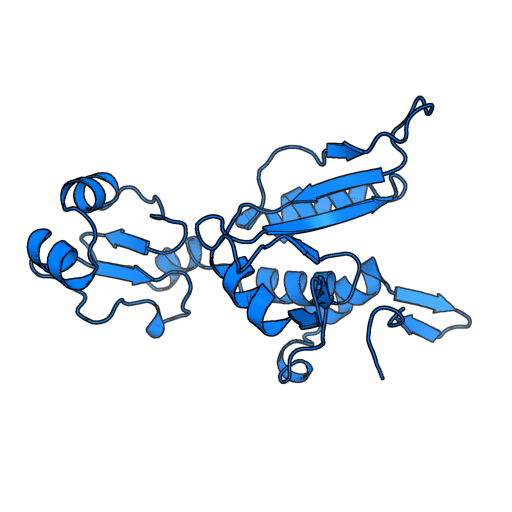7 N N . VAL A 1 73 ? 5.219 -4.635 2.858 1.00 93.81 73 VAL A N 1
ATOM 568 C CA . VAL A 1 73 ? 4.187 -5.647 2.571 1.00 93.81 73 VAL A CA 1
ATOM 569 C C . VAL A 1 73 ? 3.489 -6.120 3.848 1.00 93.81 73 VAL A C 1
ATOM 571 O O . VAL A 1 73 ? 2.264 -6.198 3.867 1.00 93.81 73 VAL A O 1
ATOM 574 N N . GLU A 1 74 ? 4.239 -6.383 4.917 1.00 96.44 74 GLU A N 1
ATOM 575 C CA . GLU A 1 74 ? 3.699 -6.777 6.224 1.00 96.44 74 GLU A CA 1
ATOM 576 C C . GLU A 1 74 ? 2.808 -5.685 6.825 1.00 96.44 74 GLU A C 1
ATOM 578 O O . GLU A 1 74 ? 1.711 -5.978 7.299 1.00 96.44 74 GLU A O 1
ATOM 583 N N . VAL A 1 75 ? 3.227 -4.418 6.730 1.00 97.25 75 VAL A N 1
ATOM 584 C CA . VAL A 1 75 ? 2.382 -3.283 7.120 1.00 97.25 75 VAL A CA 1
ATOM 585 C C . VAL A 1 75 ? 1.106 -3.242 6.286 1.00 97.25 75 VAL A C 1
ATOM 587 O O . VAL A 1 75 ? 0.023 -3.176 6.853 1.00 97.25 75 VAL A O 1
ATOM 590 N N . ILE A 1 76 ? 1.201 -3.342 4.954 1.00 96.94 76 ILE A N 1
ATOM 591 C CA . ILE A 1 76 ? 0.021 -3.354 4.072 1.00 96.94 76 ILE A CA 1
ATOM 592 C C . ILE A 1 76 ? -0.959 -4.463 4.479 1.00 96.94 76 ILE A C 1
ATOM 594 O O . ILE A 1 76 ? -2.163 -4.230 4.455 1.00 96.94 76 ILE A O 1
ATOM 598 N N . THR A 1 77 ? -0.472 -5.646 4.864 1.00 96.88 77 THR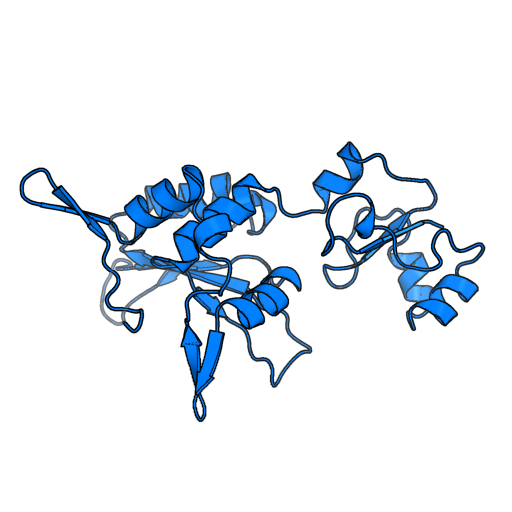 A N 1
ATOM 599 C CA . THR A 1 77 ? -1.324 -6.726 5.385 1.00 96.88 77 THR A CA 1
ATOM 600 C C . THR A 1 77 ? -2.083 -6.290 6.637 1.00 96.88 77 THR A C 1
ATOM 602 O O . THR A 1 77 ? -3.300 -6.457 6.682 1.00 96.88 77 THR A O 1
ATOM 605 N N . GLY A 1 78 ? -1.392 -5.721 7.630 1.00 96.69 78 GLY A N 1
ATOM 606 C CA . GLY A 1 78 ? -2.021 -5.242 8.866 1.00 96.69 78 GLY A CA 1
ATOM 607 C C . GLY A 1 78 ? -3.066 -4.160 8.609 1.00 96.69 78 GLY A C 1
ATOM 608 O O . GLY A 1 78 ? -4.184 -4.232 9.106 1.00 96.69 78 GLY A O 1
ATOM 609 N N . GLU A 1 79 ? -2.737 -3.210 7.737 1.00 96.12 79 GLU A N 1
ATOM 610 C CA . GLU A 1 79 ? -3.656 -2.154 7.322 1.00 96.12 79 GLU A CA 1
ATOM 611 C C . GLU A 1 79 ? -4.877 -2.697 6.564 1.00 96.12 79 GLU A C 1
ATOM 613 O O . GLU A 1 79 ? -5.984 -2.212 6.761 1.00 96.12 79 GLU A O 1
ATOM 618 N N . LEU A 1 80 ? -4.723 -3.717 5.710 1.00 95.94 80 LEU A N 1
ATOM 619 C CA . LEU A 1 80 ? -5.856 -4.335 5.006 1.00 95.94 80 LEU A CA 1
ATOM 620 C C . LEU A 1 80 ? -6.782 -5.127 5.932 1.00 95.94 80 LEU A C 1
ATOM 622 O O . LEU A 1 80 ? -7.957 -5.295 5.591 1.00 95.94 80 LEU A O 1
ATOM 626 N N . LEU A 1 81 ? -6.275 -5.604 7.067 1.00 95.56 81 LEU A N 1
ATOM 627 C CA . LEU A 1 81 ? -7.087 -6.193 8.130 1.00 95.56 81 LEU A CA 1
ATOM 628 C C . LEU A 1 81 ? -7.836 -5.133 8.947 1.00 95.56 81 LEU A C 1
ATOM 630 O O . LEU A 1 81 ? -8.871 -5.467 9.515 1.00 95.56 81 LEU A O 1
ATOM 634 N N . GLY A 1 82 ? -7.339 -3.892 8.962 1.00 93.19 82 GLY A N 1
ATOM 635 C CA . GLY A 1 82 ? -7.982 -2.730 9.574 1.00 93.19 82 GLY A CA 1
ATOM 636 C C . GLY A 1 82 ? -8.594 -1.747 8.561 1.00 93.19 82 GLY A C 1
ATOM 637 O O . GLY A 1 82 ? -9.285 -2.137 7.609 1.00 93.19 82 GLY A O 1
ATOM 638 N N . ASP A 1 83 ? -8.279 -0.460 8.749 1.00 90.69 83 ASP A N 1
ATOM 639 C CA . ASP A 1 83 ? -8.826 0.699 8.020 1.00 90.69 83 ASP A CA 1
ATOM 640 C C . ASP A 1 83 ? -8.453 0.792 6.524 1.00 90.69 83 ASP A C 1
ATOM 642 O O . ASP A 1 83 ? -9.084 1.514 5.741 1.00 90.69 83 ASP A O 1
ATOM 646 N N . GLY A 1 84 ? -7.404 0.095 6.089 1.00 94.62 84 GLY A N 1
ATOM 647 C CA . GLY A 1 84 ? -6.892 0.162 4.724 1.00 94.62 84 GLY A CA 1
ATOM 648 C C . GLY A 1 84 ? -7.783 -0.571 3.720 1.00 94.62 84 GLY A C 1
ATOM 649 O O . GLY A 1 84 ? -8.285 -1.669 3.967 1.00 94.62 84 GLY A O 1
ATOM 650 N N . HIS A 1 85 ? -7.940 -0.020 2.514 1.00 95.88 85 HIS A N 1
ATOM 651 C CA . HIS A 1 85 ? -8.631 -0.709 1.418 1.00 95.88 85 HIS A CA 1
ATOM 652 C C . HIS A 1 85 ? -7.958 -0.485 0.063 1.00 95.88 85 HIS A C 1
ATOM 654 O O . HIS A 1 85 ? -7.207 0.468 -0.134 1.00 95.88 85 HIS A O 1
ATOM 660 N N . ILE A 1 86 ? -8.218 -1.375 -0.900 1.00 97.25 86 ILE A N 1
ATOM 661 C CA . ILE A 1 86 ? -7.661 -1.259 -2.251 1.00 97.25 86 ILE A CA 1
ATOM 662 C C . ILE A 1 86 ? -8.722 -0.697 -3.187 1.00 97.25 86 ILE A C 1
ATOM 664 O O . ILE A 1 86 ? -9.746 -1.321 -3.441 1.00 97.25 86 ILE A O 1
ATOM 668 N N . SER A 1 87 ? -8.424 0.458 -3.767 1.00 96.00 87 SER A N 1
ATOM 669 C CA . SER A 1 87 ? -9.220 1.078 -4.819 1.00 96.00 87 SER A CA 1
ATOM 670 C C . SER A 1 87 ? -8.742 0.591 -6.184 1.00 96.00 87 SER A C 1
ATOM 672 O O . SER A 1 87 ? -7.728 1.057 -6.724 1.00 96.00 87 SER A O 1
ATOM 674 N N . TYR A 1 88 ? -9.463 -0.381 -6.741 1.00 94.88 88 TYR A N 1
ATOM 675 C CA . TYR A 1 88 ? -9.198 -0.970 -8.050 1.00 94.88 88 TYR A CA 1
ATOM 676 C C . TYR A 1 88 ? -10.503 -1.388 -8.735 1.00 94.88 88 TYR A C 1
ATOM 678 O O . TYR A 1 88 ? -11.456 -1.797 -8.083 1.00 94.88 88 TYR A O 1
ATOM 686 N N . ASN A 1 89 ? -10.547 -1.280 -10.064 1.00 89.50 89 ASN A N 1
ATOM 687 C CA . ASN A 1 89 ? -11.662 -1.772 -10.864 1.00 89.50 89 ASN A CA 1
ATOM 688 C C . ASN A 1 89 ? -11.123 -2.768 -11.902 1.00 89.50 89 ASN A C 1
ATOM 690 O O . ASN A 1 89 ? -10.585 -2.330 -12.923 1.00 89.50 89 ASN A O 1
ATOM 694 N N . PRO A 1 90 ? -11.289 -4.085 -11.678 1.00 86.69 90 PRO A N 1
ATOM 695 C CA . PRO A 1 90 ? -10.862 -5.118 -12.621 1.00 86.69 90 PRO A CA 1
ATOM 696 C C . PRO A 1 90 ? -11.471 -4.984 -14.024 1.00 86.69 90 PRO A C 1
ATOM 698 O O . PRO A 1 90 ? -10.833 -5.372 -14.997 1.00 86.69 90 PRO A O 1
ATOM 701 N N . ASN A 1 91 ? -12.650 -4.360 -14.155 1.00 84.88 91 ASN A N 1
ATOM 702 C CA . ASN A 1 91 ? -13.298 -4.098 -15.447 1.00 84.88 91 ASN A CA 1
ATOM 703 C C . ASN A 1 91 ? -12.663 -2.919 -16.209 1.00 84.88 91 ASN A C 1
ATOM 705 O O . ASN A 1 91 ? -12.969 -2.688 -17.376 1.00 84.88 91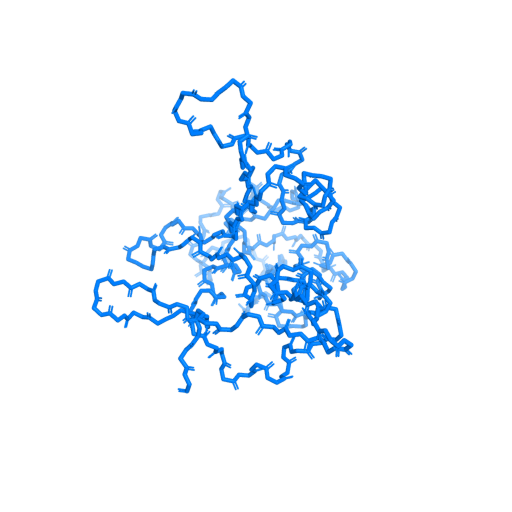 ASN A O 1
ATOM 709 N N . LYS A 1 92 ? -11.775 -2.153 -15.563 1.00 83.31 92 LYS A N 1
ATOM 710 C CA . LYS A 1 92 ? -10.979 -1.074 -16.169 1.00 83.31 92 LYS A CA 1
ATOM 711 C C . LYS A 1 92 ? -9.483 -1.325 -15.915 1.00 83.31 92 LYS A C 1
ATOM 713 O O . LYS A 1 92 ? -8.829 -0.504 -15.266 1.00 83.31 92 LYS A O 1
ATOM 718 N N . PRO A 1 93 ? -8.906 -2.415 -16.459 1.00 74.75 93 PRO A N 1
ATOM 719 C CA . PRO A 1 93 ? -7.564 -2.891 -16.099 1.00 74.75 93 PRO A CA 1
ATOM 720 C C . PRO A 1 93 ? -6.431 -1.942 -16.522 1.00 74.75 93 PRO A C 1
ATOM 722 O O . PRO A 1 93 ? -5.290 -2.099 -16.097 1.00 74.75 93 PRO A O 1
ATOM 725 N N . ASN A 1 94 ? -6.732 -0.923 -17.332 1.00 80.00 94 ASN A N 1
ATOM 726 C CA . ASN A 1 94 ? -5.773 0.101 -17.746 1.00 80.00 94 ASN A CA 1
ATOM 727 C C . ASN A 1 94 ? -5.339 1.025 -16.592 1.00 80.00 94 ASN A C 1
ATOM 729 O O . ASN A 1 94 ? -4.380 1.781 -16.744 1.00 80.00 94 ASN A O 1
ATOM 733 N N . ILE A 1 95 ? -6.033 0.985 -15.448 1.00 86.06 95 ILE A N 1
ATOM 734 C CA . ILE A 1 95 ? -5.718 1.782 -14.261 1.00 86.06 95 ILE A CA 1
ATOM 735 C C . ILE A 1 95 ? -5.371 0.837 -13.113 1.00 86.06 95 ILE A C 1
ATOM 737 O O . ILE A 1 95 ? -6.232 0.131 -12.599 1.00 86.06 95 ILE A O 1
ATOM 741 N N . ASN A 1 96 ? -4.112 0.864 -12.672 1.00 89.69 96 ASN A N 1
ATOM 742 C CA . ASN A 1 96 ? -3.665 0.045 -11.547 1.00 89.69 96 ASN A CA 1
ATOM 743 C C . ASN A 1 96 ? -4.364 0.413 -10.232 1.00 89.69 96 ASN A C 1
ATOM 745 O O . ASN A 1 96 ? -4.738 1.573 -10.013 1.00 89.69 96 ASN A O 1
ATOM 749 N N . GLY A 1 97 ? -4.470 -0.566 -9.335 1.00 92.12 97 GLY A N 1
ATOM 750 C CA . GLY A 1 97 ? -4.962 -0.368 -7.978 1.00 92.12 97 GLY A CA 1
ATOM 751 C C . GLY A 1 97 ? -4.073 0.561 -7.151 1.00 92.12 97 GLY A C 1
ATOM 752 O O . GLY A 1 97 ? -2.898 0.772 -7.466 1.00 92.12 97 GLY A O 1
ATOM 753 N N . ARG A 1 98 ? -4.634 1.109 -6.076 1.00 96.19 98 ARG A N 1
ATOM 754 C CA . ARG A 1 98 ? -3.900 1.819 -5.018 1.00 96.19 98 ARG A CA 1
ATOM 755 C C . ARG A 1 98 ? -4.482 1.463 -3.659 1.00 96.19 98 ARG A C 1
ATOM 757 O O . ARG A 1 98 ? -5.664 1.142 -3.573 1.00 96.19 98 ARG A O 1
ATOM 764 N N . LEU A 1 99 ? -3.651 1.545 -2.634 1.00 97.62 99 LEU A N 1
ATOM 765 C CA . LEU A 1 99 ? -4.063 1.438 -1.242 1.00 97.62 99 LEU A CA 1
ATOM 766 C C . LEU A 1 99 ? -4.563 2.809 -0.785 1.00 97.62 99 LEU A C 1
ATOM 768 O O . LEU A 1 99 ? -3.909 3.815 -1.063 1.00 97.62 99 LEU A O 1
ATOM 772 N N . GLU A 1 100 ? -5.719 2.847 -0.141 1.00 97.56 100 GLU A N 1
ATOM 773 C CA . GLU A 1 100 ? -6.374 4.054 0.348 1.00 97.56 100 GLU A CA 1
ATOM 774 C C . GLU A 1 100 ? -6.730 3.917 1.822 1.00 97.56 100 GLU A C 1
ATOM 776 O O . GLU A 1 100 ? -7.045 2.829 2.307 1.00 97.56 100 GLU A O 1
ATOM 781 N N . PHE A 1 101 ? -6.709 5.061 2.497 1.00 95.12 101 PHE A N 1
ATOM 782 C CA . PHE A 1 101 ? -6.938 5.186 3.924 1.00 95.12 101 PHE A CA 1
ATOM 783 C C . PHE A 1 101 ? -7.796 6.407 4.205 1.00 95.12 101 PHE A C 1
ATOM 785 O O . PHE A 1 101 ? -7.616 7.446 3.566 1.00 95.12 101 PHE A O 1
ATOM 792 N N . THR A 1 102 ? -8.683 6.301 5.190 1.00 93.88 102 THR A N 1
ATOM 793 C CA . THR A 1 102 ? -9.387 7.451 5.765 1.00 93.88 102 THR A CA 1
ATOM 794 C C . THR A 1 102 ? -9.366 7.310 7.273 1.00 93.88 102 THR A C 1
ATOM 796 O O . THR A 1 102 ? -9.903 6.348 7.802 1.00 93.88 102 THR A O 1
ATOM 799 N N . PHE A 1 103 ? -8.765 8.274 7.956 1.00 93.06 103 PHE A N 1
ATOM 800 C CA . PHE A 1 103 ? -8.596 8.246 9.403 1.00 93.06 103 PHE A CA 1
ATOM 801 C C . PHE A 1 103 ? -9.234 9.472 10.050 1.00 93.06 103 PHE A C 1
ATOM 803 O O . PHE A 1 103 ? -9.383 10.521 9.422 1.00 93.06 103 PHE A O 1
ATOM 810 N N . SER A 1 104 ? -9.582 9.352 11.330 1.00 91.94 104 SER A N 1
ATOM 811 C CA . SER A 1 104 ? -10.032 10.482 12.150 1.00 91.94 104 SER A CA 1
ATOM 812 C C . SER A 1 104 ? -8.934 11.541 12.287 1.00 91.94 104 SER A C 1
ATOM 814 O O . SER A 1 104 ? -7.759 11.209 12.457 1.00 91.94 104 SER A O 1
ATOM 816 N N . SER A 1 105 ? -9.304 12.824 12.308 1.00 92.69 105 SER A N 1
ATOM 817 C CA . SER A 1 105 ? -8.347 13.913 12.554 1.00 92.69 105 SER A CA 1
ATOM 818 C C . SER A 1 105 ? -7.657 13.832 13.920 1.00 92.69 105 SER A C 1
ATOM 820 O O . SER A 1 105 ? -6.551 14.345 14.079 1.00 92.69 105 SER A O 1
ATOM 822 N N . LYS A 1 106 ? -8.236 13.098 14.882 1.00 93.12 106 LYS A N 1
ATOM 823 C CA . LYS A 1 106 ? -7.649 12.857 16.214 1.00 93.12 106 LYS A CA 1
ATOM 824 C C . LYS A 1 106 ? -6.293 12.143 16.171 1.00 93.12 106 LYS A C 1
ATOM 826 O O . LYS A 1 106 ? -5.508 12.278 17.105 1.00 93.12 106 LYS A O 1
ATOM 831 N N . ILE A 1 107 ? -6.022 11.391 15.105 1.00 92.62 107 ILE A N 1
ATOM 832 C CA . ILE A 1 107 ? -4.799 10.596 14.945 1.00 92.62 107 ILE A CA 1
ATOM 833 C C . ILE A 1 107 ? -3.922 11.101 13.795 1.00 92.62 107 ILE A C 1
ATOM 835 O O . ILE A 1 107 ? -3.113 10.346 13.270 1.00 92.62 107 ILE A O 1
ATOM 839 N N . LEU A 1 108 ? -4.036 12.379 13.406 1.00 94.19 108 LEU A N 1
ATOM 840 C CA . LEU A 1 108 ? -3.283 12.952 12.280 1.00 94.19 108 LEU A CA 1
ATOM 841 C C . LEU A 1 108 ? -1.771 12.666 12.344 1.00 94.19 108 LEU A C 1
ATOM 843 O O . LEU A 1 108 ? -1.180 12.310 11.330 1.00 94.19 108 LEU A O 1
ATOM 847 N N . HIS A 1 109 ? -1.160 12.728 13.530 1.00 94.38 109 HIS A N 1
ATOM 848 C CA . HIS A 1 109 ? 0.259 12.400 13.718 1.00 94.38 109 HIS A CA 1
ATOM 849 C C . HIS A 1 109 ? 0.599 10.964 13.273 1.00 94.38 109 HIS A C 1
ATOM 851 O O . HIS A 1 109 ? 1.635 10.728 12.651 1.00 94.38 109 HIS A O 1
ATOM 857 N N . TYR A 1 110 ? -0.288 10.003 13.548 1.00 92.62 110 TYR A N 1
ATOM 858 C CA . TYR A 1 110 ? -0.148 8.626 13.087 1.00 92.62 110 TYR A CA 1
ATOM 859 C C . TYR A 1 110 ? -0.360 8.529 11.573 1.00 92.62 110 TYR A C 1
ATOM 861 O O . TYR A 1 110 ? 0.426 7.873 10.895 1.00 92.62 110 TYR A O 1
ATOM 869 N N . VAL A 1 111 ? -1.345 9.244 11.021 1.00 95.50 111 VAL A N 1
ATOM 870 C CA . VAL A 1 111 ? -1.588 9.301 9.566 1.00 95.50 111 VAL A CA 1
ATOM 871 C C . VAL A 1 111 ? -0.352 9.817 8.820 1.00 95.50 111 VAL A C 1
ATOM 873 O O . VAL A 1 111 ? 0.053 9.252 7.802 1.00 95.50 111 VAL A O 1
ATOM 876 N N . GLU A 1 112 ? 0.283 10.871 9.333 1.00 96.88 112 GLU A N 1
ATOM 877 C CA . GLU A 1 112 ? 1.516 11.433 8.779 1.00 96.88 112 GLU A CA 1
ATOM 878 C C . GLU A 1 112 ? 2.693 10.466 8.905 1.00 96.88 112 GLU A C 1
ATOM 880 O O . GLU A 1 112 ? 3.422 10.265 7.931 1.00 96.88 112 GLU A O 1
ATOM 885 N N . TYR A 1 113 ? 2.861 9.825 10.064 1.00 96.00 113 TYR A N 1
ATOM 886 C CA . TYR A 1 113 ? 3.884 8.801 10.276 1.00 96.00 113 TYR A CA 1
ATOM 887 C C . TYR A 1 113 ? 3.720 7.624 9.304 1.00 96.00 113 TYR A C 1
ATOM 889 O O . TYR A 1 113 ? 4.666 7.263 8.594 1.00 96.00 113 TYR A O 1
ATOM 897 N N . LEU A 1 114 ? 2.510 7.070 9.209 1.00 96.44 114 LEU A N 1
ATOM 898 C CA . LEU A 1 114 ? 2.188 5.955 8.328 1.00 96.44 114 LEU A CA 1
ATOM 899 C C . LEU A 1 114 ? 2.470 6.325 6.866 1.00 96.44 114 LEU A C 1
ATOM 901 O O . LEU A 1 114 ? 3.165 5.590 6.167 1.00 96.44 114 LEU A O 1
ATOM 905 N N . LYS A 1 115 ? 2.016 7.498 6.406 1.00 97.38 115 LYS A N 1
ATOM 906 C CA . LYS A 1 115 ? 2.205 7.946 5.018 1.00 97.38 115 LYS A CA 1
ATOM 907 C C . LYS A 1 115 ? 3.659 8.283 4.677 1.00 97.38 115 LYS A C 1
ATOM 909 O O . LYS A 1 115 ? 4.160 7.850 3.639 1.00 97.38 115 LYS A O 1
ATOM 914 N N . LEU A 1 116 ? 4.305 9.115 5.496 1.00 97.44 116 LEU A N 1
ATOM 915 C CA . LEU A 1 116 ? 5.569 9.782 5.159 1.00 97.44 116 LEU A CA 1
ATOM 916 C C . LEU A 1 116 ? 6.806 9.023 5.642 1.00 97.44 116 LEU A C 1
ATOM 918 O O . LEU A 1 116 ? 7.913 9.346 5.207 1.00 97.44 116 LEU A O 1
ATOM 922 N N . LYS A 1 117 ? 6.644 8.042 6.537 1.00 96.31 117 LYS A N 1
ATOM 923 C CA . LYS A 1 117 ? 7.745 7.214 7.046 1.00 96.31 117 LYS A CA 1
ATOM 924 C C . LYS A 1 117 ? 7.553 5.751 6.684 1.00 96.31 117 LYS A C 1
ATOM 926 O O . LYS A 1 117 ? 8.363 5.213 5.938 1.00 96.31 117 LYS A O 1
ATOM 931 N N . VAL A 1 118 ? 6.475 5.132 7.156 1.00 96.62 118 VAL A N 1
ATOM 932 C CA . VAL A 1 118 ? 6.283 3.677 7.033 1.00 96.62 118 VAL A CA 1
ATOM 933 C C . VAL A 1 118 ? 6.005 3.264 5.586 1.00 96.62 118 VAL A C 1
ATOM 935 O O . VAL A 1 118 ? 6.654 2.371 5.049 1.00 96.62 118 VAL A O 1
ATOM 938 N N . LEU A 1 119 ? 5.085 3.959 4.917 1.00 96.50 119 LEU A N 1
ATOM 939 C CA . LEU A 1 119 ? 4.658 3.674 3.545 1.00 96.50 119 LEU A CA 1
ATOM 940 C C . LEU A 1 119 ? 5.314 4.600 2.510 1.00 96.50 119 LEU A C 1
ATOM 942 O O . LEU A 1 119 ? 4.878 4.655 1.359 1.00 96.50 119 LEU A O 1
ATOM 946 N N . ALA A 1 120 ? 6.389 5.303 2.879 1.00 94.88 120 ALA A N 1
ATOM 947 C CA . ALA A 1 120 ? 7.050 6.291 2.023 1.00 94.88 120 ALA A CA 1
ATOM 948 C C . ALA A 1 120 ? 7.474 5.718 0.655 1.00 94.88 120 ALA A C 1
ATOM 950 O O . ALA A 1 120 ? 7.393 6.406 -0.362 1.00 94.88 120 ALA A O 1
ATOM 951 N N . PHE A 1 121 ? 7.855 4.436 0.613 1.00 91.25 121 PHE A N 1
ATOM 952 C CA . PHE A 1 121 ? 8.229 3.735 -0.619 1.00 91.25 121 PHE A CA 1
ATOM 953 C C . PHE A 1 121 ? 7.101 3.755 -1.668 1.00 91.25 121 PHE A C 1
ATOM 955 O O . PHE A 1 121 ? 7.318 4.015 -2.857 1.00 91.25 121 PHE A O 1
ATOM 962 N N . ILE A 1 122 ? 5.864 3.535 -1.218 1.00 92.88 122 ILE A N 1
ATOM 963 C CA . ILE A 1 122 ? 4.683 3.428 -2.080 1.00 92.88 122 ILE A CA 1
ATOM 964 C C . ILE A 1 122 ? 3.874 4.728 -2.159 1.00 92.88 122 ILE A C 1
ATOM 966 O O . ILE A 1 122 ? 3.018 4.839 -3.034 1.00 92.88 122 ILE A O 1
ATOM 970 N N . CYS A 1 123 ? 4.135 5.713 -1.302 1.00 95.69 123 CYS A N 1
ATOM 971 C CA . CYS A 1 123 ? 3.391 6.972 -1.220 1.00 95.69 123 CYS A CA 1
ATOM 972 C C . CYS A 1 123 ? 4.108 8.145 -1.909 1.00 95.69 123 CYS A C 1
ATOM 974 O O . CYS A 1 123 ? 5.277 8.076 -2.297 1.00 95.69 123 CYS A O 1
ATOM 976 N N . THR A 1 124 ? 3.370 9.235 -2.122 1.00 93.94 124 THR A N 1
ATOM 977 C CA . THR A 1 124 ? 3.946 10.547 -2.448 1.00 93.94 124 THR A CA 1
ATOM 978 C C . THR A 1 124 ? 4.333 11.281 -1.167 1.00 93.94 124 THR A C 1
ATOM 980 O O . THR A 1 124 ? 3.799 10.999 -0.097 1.00 93.94 124 THR A O 1
ATOM 983 N N . THR A 1 125 ? 5.218 12.268 -1.283 1.00 94.88 125 THR A N 1
ATOM 984 C CA . THR A 1 125 ? 5.700 13.086 -0.156 1.00 94.88 125 THR A CA 1
ATOM 985 C C . THR A 1 125 ? 4.740 14.204 0.258 1.00 94.88 125 THR A C 1
ATOM 987 O O . THR A 1 125 ? 5.044 14.964 1.171 1.00 94.88 125 THR A O 1
ATOM 990 N N . SER A 1 126 ? 3.589 14.335 -0.407 1.00 96.19 126 SER A N 1
ATOM 991 C CA . SER A 1 126 ? 2.569 15.316 -0.032 1.00 96.19 126 SER A CA 1
ATOM 992 C C . SER A 1 126 ? 1.945 14.981 1.331 1.00 96.19 126 SER A C 1
ATOM 994 O O . SER A 1 126 ? 1.823 13.799 1.660 1.00 96.19 126 SER A O 1
ATOM 996 N N . PRO A 1 127 ? 1.468 15.971 2.104 1.00 95.56 127 PRO A N 1
ATOM 997 C CA . PRO A 1 127 ? 0.703 15.724 3.330 1.00 95.56 127 PRO A CA 1
ATOM 998 C C . PRO A 1 127 ? -0.583 14.916 3.076 1.00 95.56 127 PRO A C 1
ATOM 1000 O O . PRO A 1 127 ? -1.051 14.861 1.929 1.00 95.56 127 PRO A O 1
ATOM 1003 N N . PRO A 1 128 ? -1.154 14.237 4.089 1.00 96.50 128 PRO A N 1
ATOM 1004 C CA . PRO A 1 128 ? -2.511 13.697 4.010 1.00 96.50 128 PRO A CA 1
ATOM 1005 C C . PRO A 1 128 ? -3.514 14.793 3.625 1.00 96.50 128 PRO A C 1
ATOM 1007 O O . PRO A 1 128 ? -3.386 15.942 4.038 1.00 96.50 128 PRO A O 1
ATOM 1010 N N . THR A 1 129 ? -4.490 14.450 2.795 1.00 95.62 129 THR A N 1
ATOM 1011 C CA . THR A 1 129 ? -5.505 15.386 2.313 1.00 95.62 129 THR A CA 1
ATOM 1012 C C . THR A 1 129 ? -6.597 15.535 3.371 1.00 95.62 129 THR A C 1
ATOM 1014 O O . THR A 1 129 ? -7.165 14.518 3.773 1.00 95.62 129 THR A O 1
ATOM 1017 N N . PRO A 1 130 ? -6.917 16.759 3.818 1.00 93.31 130 PRO A N 1
ATOM 1018 C CA . PRO A 1 130 ? -8.082 16.998 4.658 1.00 93.31 130 PRO A CA 1
ATOM 1019 C C . PRO A 1 130 ? -9.356 16.520 3.967 1.00 93.31 130 PRO A C 1
ATOM 1021 O O . PRO A 1 130 ? -9.560 16.782 2.780 1.00 93.31 130 PRO A O 1
ATOM 1024 N N . TRP A 1 131 ? -10.200 15.804 4.699 1.00 85.69 131 TRP A N 1
ATOM 1025 C CA . TRP A 1 131 ? -11.509 15.388 4.224 1.00 85.69 131 TRP A CA 1
ATOM 1026 C C . TRP A 1 131 ? -12.584 16.184 4.963 1.00 85.69 131 TRP A C 1
ATOM 1028 O O . TRP A 1 131 ? -12.940 15.885 6.110 1.00 85.69 131 TRP A O 1
ATOM 1038 N N . ASP A 1 132 ? -13.072 17.227 4.293 1.00 75.44 132 ASP A N 1
ATOM 1039 C CA . ASP A 1 132 ? -14.049 18.150 4.855 1.00 75.44 132 ASP A CA 1
ATOM 1040 C C . ASP A 1 132 ? -15.461 17.585 4.727 1.00 75.44 132 ASP A C 1
ATOM 1042 O O . ASP A 1 132 ? -16.001 17.389 3.633 1.00 75.44 132 ASP A O 1
ATOM 1046 N N . ASN A 1 133 ? -16.100 17.382 5.874 1.00 67.75 133 ASN A N 1
ATOM 1047 C CA . ASN A 1 133 ? -17.542 17.227 5.921 1.00 67.75 133 ASN A CA 1
ATOM 1048 C C . ASN A 1 133 ? -18.168 18.622 5.797 1.00 67.75 133 ASN A C 1
ATOM 1050 O O . ASN A 1 133 ? -17.816 19.541 6.538 1.00 67.75 133 ASN A O 1
ATOM 1054 N N . LYS A 1 134 ? -19.073 18.802 4.825 1.00 69.88 134 LYS A N 1
ATOM 1055 C CA . LYS A 1 134 ? -19.711 20.099 4.545 1.00 69.88 134 LYS A CA 1
ATOM 1056 C C . LYS A 1 134 ? -20.286 20.708 5.832 1.00 69.88 134 LYS A C 1
ATOM 1058 O O . LYS A 1 134 ? -21.152 20.100 6.453 1.00 69.88 134 LYS A O 1
ATOM 1063 N N . GLY A 1 135 ? -19.847 21.920 6.178 1.00 68.56 135 GLY A N 1
ATOM 1064 C CA . GLY A 1 135 ? -20.380 22.695 7.307 1.00 68.56 135 GLY A CA 1
ATOM 1065 C C . GLY A 1 135 ? -19.527 22.700 8.580 1.00 68.56 135 GLY A C 1
ATOM 1066 O O . GLY A 1 135 ? -19.970 23.269 9.573 1.00 68.56 135 GLY A O 1
ATOM 1067 N N . VAL A 1 136 ? -18.326 22.112 8.566 1.00 73.00 136 VAL A N 1
ATOM 1068 C CA . VAL A 1 136 ? -17.369 22.184 9.686 1.00 73.00 136 VAL A CA 1
ATOM 1069 C C . VAL A 1 136 ? -16.188 23.080 9.299 1.00 73.00 136 VAL A C 1
ATOM 1071 O O . VAL A 1 136 ? -15.729 23.033 8.162 1.00 73.00 136 VAL A O 1
ATOM 1074 N N . THR A 1 137 ? -15.716 23.914 10.229 1.00 78.56 137 THR A N 1
ATOM 1075 C CA . THR A 1 137 ? -14.548 24.798 10.042 1.00 78.56 137 THR A CA 1
ATOM 1076 C C . THR A 1 137 ? -13.217 24.052 10.030 1.00 78.56 137 THR A C 1
ATOM 1078 O O . THR A 1 137 ? -12.260 24.560 9.462 1.00 78.56 137 THR A O 1
ATOM 1081 N N . GLU A 1 138 ? -13.165 22.863 10.634 1.00 85.31 138 GLU A N 1
ATOM 1082 C CA . GLU A 1 138 ? -11.961 22.041 10.751 1.00 85.31 138 GLU A CA 1
ATOM 1083 C C . GLU A 1 138 ? -12.186 20.631 10.179 1.00 85.31 138 GLU A C 1
ATOM 1085 O O . GLU A 1 138 ? -13.281 20.070 10.339 1.00 85.31 138 GLU A O 1
ATOM 1090 N N . PRO A 1 139 ? -11.158 20.009 9.572 1.00 88.62 139 PRO A N 1
ATOM 1091 C CA . PRO A 1 139 ? -11.260 18.659 9.038 1.00 88.62 139 PRO A CA 1
ATOM 1092 C C . PRO A 1 139 ? -11.553 17.632 10.135 1.00 88.62 139 PRO A C 1
ATOM 1094 O O . PRO A 1 139 ? -10.830 17.497 11.127 1.00 88.62 139 PRO A O 1
ATOM 1097 N N . THR A 1 140 ? -12.599 16.833 9.938 1.00 92.12 140 THR A N 1
ATOM 1098 C CA . THR A 1 140 ? -12.920 15.717 10.848 1.00 92.12 140 THR A CA 1
ATOM 1099 C C . THR A 1 140 ? -12.150 14.440 10.511 1.00 92.12 140 THR A C 1
ATOM 1101 O O . THR A 1 140 ? -12.039 13.535 11.340 1.00 92.12 140 THR A O 1
ATOM 1104 N N . GLN A 1 141 ? -11.627 14.355 9.289 1.00 93.88 141 GLN A N 1
ATOM 1105 C CA . GLN A 1 141 ? -10.939 13.188 8.760 1.00 93.88 141 GLN A CA 1
ATOM 1106 C C . GLN A 1 141 ? -9.800 13.614 7.837 1.00 93.88 141 GLN A C 1
ATOM 1108 O O . GLN A 1 141 ? -9.798 14.717 7.291 1.00 93.88 141 GLN A O 1
ATOM 1113 N N . TYR A 1 142 ? -8.849 12.709 7.645 1.00 95.38 142 TYR A N 1
ATOM 1114 C CA . TYR A 1 142 ? -7.784 12.841 6.663 1.00 95.38 142 TYR A CA 1
ATOM 1115 C C . TYR A 1 142 ? -7.723 11.594 5.798 1.00 95.38 142 TYR A C 1
ATOM 1117 O O . TYR A 1 142 ? -7.819 10.468 6.287 1.00 95.38 142 TYR A O 1
ATOM 1125 N N . TRP A 1 143 ? -7.522 11.814 4.506 1.00 96.06 143 TRP A N 1
ATOM 1126 C CA . TRP A 1 143 ? -7.387 10.775 3.502 1.00 96.06 143 TRP A CA 1
ATOM 1127 C C . TRP A 1 143 ? -5.980 10.784 2.911 1.00 96.06 143 TRP A C 1
ATOM 1129 O O . TRP A 1 143 ? -5.379 11.836 2.676 1.00 96.06 143 TRP A O 1
ATOM 1139 N N . PHE A 1 144 ? -5.445 9.608 2.605 1.00 97.06 144 PHE A N 1
ATOM 1140 C CA . PHE A 1 144 ? -4.317 9.506 1.687 1.00 97.06 144 PHE A CA 1
ATOM 1141 C C . PHE A 1 144 ? -4.356 8.193 0.914 1.00 97.06 144 PHE A C 1
ATOM 1143 O O . PHE A 1 144 ? -5.051 7.244 1.274 1.00 97.06 144 PHE A O 1
ATOM 1150 N N . SER A 1 145 ? -3.561 8.133 -0.152 1.00 97.62 145 SER A N 1
ATOM 1151 C CA . SER A 1 145 ? -3.364 6.910 -0.913 1.00 97.62 145 SER A CA 1
ATOM 1152 C C . SER A 1 145 ? -1.906 6.683 -1.271 1.00 97.62 145 SER A C 1
ATOM 1154 O O . SER A 1 145 ? -1.109 7.622 -1.366 1.00 97.62 145 SER A O 1
ATOM 1156 N N . SER A 1 146 ? -1.588 5.435 -1.586 1.00 96.94 146 SER A N 1
ATOM 1157 C CA . SER A 1 146 ? -0.367 5.094 -2.303 1.00 96.94 146 SER A CA 1
ATOM 1158 C C .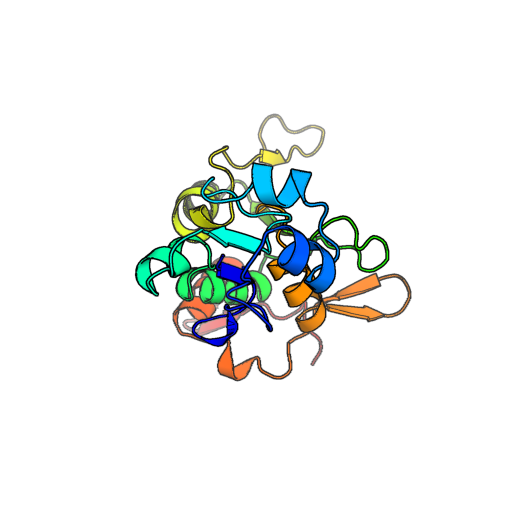 SER A 1 146 ? -0.429 5.526 -3.777 1.00 96.94 146 SER A C 1
ATOM 1160 O O . SER A 1 146 ? -1.469 5.938 -4.311 1.00 96.94 146 SER A O 1
ATOM 1162 N N . LYS A 1 147 ? 0.712 5.422 -4.464 1.00 93.88 147 LYS A N 1
ATOM 1163 C CA . LYS A 1 147 ? 0.807 5.447 -5.928 1.00 93.88 147 LYS A CA 1
ATOM 1164 C C . LYS A 1 147 ? 0.016 4.266 -6.502 1.00 93.88 147 LYS A C 1
ATOM 1166 O O . LYS A 1 147 ? -0.084 3.204 -5.892 1.00 93.88 147 LYS A O 1
ATOM 1171 N N . ARG A 1 148 ? -0.497 4.416 -7.726 1.00 90.38 148 ARG A N 1
ATOM 1172 C CA . ARG A 1 148 ? -1.162 3.313 -8.435 1.00 90.38 148 ARG A CA 1
ATOM 1173 C C . ARG A 1 148 ? -0.135 2.303 -8.949 1.00 90.38 148 ARG A C 1
ATOM 1175 O O . ARG A 1 148 ? 0.579 2.600 -9.906 1.00 90.38 148 ARG A O 1
ATOM 1182 N N . LEU A 1 149 ? -0.070 1.115 -8.352 1.00 87.00 149 LEU A N 1
ATOM 1183 C CA . LEU A 1 149 ? 0.936 0.086 -8.654 1.00 87.00 149 LEU A CA 1
ATOM 1184 C C . LEU A 1 149 ? 0.266 -1.238 -9.078 1.00 87.00 149 LEU A C 1
ATOM 1186 O O . LEU A 1 149 ? -0.726 -1.625 -8.462 1.00 87.00 149 LEU A O 1
ATOM 1190 N N . PRO A 1 150 ? 0.810 -1.976 -10.070 1.00 83.38 150 PRO A N 1
ATOM 1191 C CA . PRO A 1 150 ? 0.348 -3.313 -10.456 1.00 83.38 150 PRO A CA 1
ATOM 1192 C C . PRO A 1 150 ? 0.311 -4.298 -9.288 1.00 83.38 150 PRO A C 1
ATOM 1194 O O . PRO A 1 150 ? -0.519 -5.206 -9.269 1.00 83.38 150 PRO A O 1
ATOM 1197 N N . TYR A 1 151 ? 1.183 -4.086 -8.298 1.00 86.19 151 TYR A N 1
ATOM 1198 C CA . TYR A 1 151 ? 1.156 -4.810 -7.035 1.00 86.19 151 TYR A CA 1
ATOM 1199 C C . TYR A 1 151 ? -0.228 -4.755 -6.375 1.00 86.19 151 TYR A C 1
ATOM 1201 O O . TYR A 1 151 ? -0.773 -5.799 -6.045 1.00 86.19 151 TYR A O 1
ATOM 1209 N N . PHE A 1 152 ? -0.855 -3.577 -6.271 1.00 91.81 152 PHE A N 1
ATOM 1210 C CA . PHE A 1 152 ? -2.183 -3.445 -5.663 1.00 91.81 152 PHE A CA 1
ATOM 1211 C C . PHE A 1 152 ? -3.295 -4.039 -6.525 1.00 91.81 152 PHE A C 1
ATOM 1213 O O . PHE A 1 152 ? -4.260 -4.559 -5.980 1.00 91.81 152 PHE A O 1
ATOM 1220 N N . SER A 1 153 ? -3.162 -4.018 -7.854 1.00 89.94 153 SER A N 1
ATOM 1221 C CA . SER A 1 153 ? -4.085 -4.741 -8.741 1.00 89.94 153 SER A CA 1
ATOM 1222 C C . SER A 1 153 ? -4.032 -6.252 -8.479 1.00 89.94 153 SER A C 1
ATOM 1224 O O . SER A 1 153 ? -5.063 -6.914 -8.424 1.00 89.94 153 SER A O 1
ATOM 1226 N N . SER A 1 154 ? -2.826 -6.792 -8.278 1.00 87.81 154 SER A N 1
ATOM 1227 C CA . SER A 1 154 ? -2.612 -8.213 -7.967 1.00 87.81 154 SER A CA 1
ATOM 1228 C C . SER A 1 154 ? -3.092 -8.551 -6.555 1.00 87.81 154 SER A C 1
ATOM 1230 O O . SER A 1 154 ? -3.780 -9.546 -6.357 1.00 87.81 154 SER A O 1
ATOM 1232 N N . LEU A 1 155 ? -2.789 -7.685 -5.587 1.00 91.81 155 LEU A N 1
ATOM 1233 C CA . LEU A 1 155 ? -3.207 -7.828 -4.198 1.00 91.81 155 LEU A CA 1
ATOM 1234 C C . LEU A 1 155 ? -4.733 -7.754 -4.059 1.00 91.81 155 LEU A C 1
ATOM 1236 O O . LEU A 1 155 ? -5.311 -8.518 -3.295 1.00 91.81 155 LEU A O 1
ATOM 1240 N N . HIS A 1 156 ? -5.405 -6.916 -4.853 1.00 94.50 156 HIS A N 1
ATOM 1241 C CA . HIS A 1 156 ? -6.865 -6.873 -4.895 1.00 94.50 156 HIS A CA 1
ATOM 1242 C C . HIS A 1 156 ? -7.468 -8.233 -5.267 1.00 94.50 156 HIS A C 1
ATOM 1244 O O . HIS A 1 156 ? -8.433 -8.654 -4.644 1.00 94.50 156 HIS A O 1
ATOM 1250 N N . ASN A 1 157 ? -6.885 -8.961 -6.224 1.00 90.31 157 ASN A N 1
ATOM 1251 C CA . ASN A 1 157 ? -7.380 -10.292 -6.602 1.00 90.31 157 ASN A CA 1
ATOM 1252 C C . ASN A 1 157 ? -7.263 -11.327 -5.468 1.00 90.31 157 ASN A C 1
ATOM 1254 O O . ASN A 1 157 ? -7.982 -12.321 -5.483 1.00 90.31 157 ASN A O 1
ATOM 1258 N N . LEU A 1 158 ? -6.358 -11.113 -4.507 1.00 92.38 158 LEU A N 1
ATOM 1259 C CA . LEU A 1 158 ? -6.203 -11.971 -3.328 1.00 92.38 158 LEU A CA 1
ATOM 1260 C C . LEU A 1 158 ? -7.181 -11.593 -2.209 1.00 92.38 158 LEU A C 1
ATOM 1262 O O . LEU A 1 158 ? -7.692 -12.472 -1.521 1.00 92.38 158 LEU A O 1
ATOM 1266 N N . TRP A 1 159 ? -7.429 -10.294 -2.038 1.00 94.88 159 TRP A N 1
ATOM 1267 C CA . TRP A 1 159 ? -8.177 -9.737 -0.909 1.00 94.88 159 TRP A CA 1
ATOM 1268 C C . TRP A 1 159 ? -9.630 -9.388 -1.219 1.00 94.88 159 TRP A C 1
ATOM 1270 O O . TRP A 1 159 ? -10.349 -9.007 -0.306 1.00 94.88 159 TRP A O 1
ATOM 1280 N N . TYR A 1 160 ? -10.082 -9.464 -2.471 1.00 94.50 160 TYR A N 1
ATOM 1281 C CA . TYR A 1 160 ? -11.436 -9.065 -2.853 1.00 94.50 160 TYR A CA 1
ATOM 1282 C C . TYR A 1 160 ? -12.066 -10.080 -3.801 1.00 94.50 160 TYR A C 1
ATOM 1284 O O . TYR A 1 160 ? -11.450 -10.522 -4.771 1.00 94.50 160 TYR A O 1
ATOM 1292 N N . LYS A 1 161 ? -13.337 -10.405 -3.554 1.00 93.06 161 LYS A N 1
ATOM 1293 C CA . LYS A 1 161 ? -14.163 -11.234 -4.440 1.00 93.06 161 LYS A CA 1
ATOM 1294 C C . LYS A 1 161 ? -15.316 -10.419 -4.998 1.00 93.06 161 LYS A C 1
ATOM 1296 O O . LYS A 1 161 ? -15.922 -9.620 -4.285 1.00 93.06 161 LYS A O 1
ATOM 1301 N N . GLN A 1 162 ? -15.625 -10.635 -6.271 1.00 93.19 162 GLN A N 1
ATOM 1302 C CA . GLN A 1 162 ? -16.816 -10.056 -6.873 1.00 93.19 162 GLN A CA 1
ATOM 1303 C C . GLN A 1 162 ? -18.052 -10.816 -6.387 1.00 93.19 162 GLN A C 1
ATOM 1305 O O . GLN A 1 162 ? -18.158 -12.024 -6.589 1.00 93.19 162 GLN A O 1
ATOM 1310 N N . ILE A 1 163 ? -18.975 -10.104 -5.746 1.00 91.69 163 ILE A N 1
ATOM 1311 C CA . ILE A 1 163 ? -20.267 -10.617 -5.296 1.00 91.69 163 ILE A CA 1
ATOM 1312 C C . ILE A 1 163 ? -21.329 -9.656 -5.838 1.00 91.69 163 ILE A C 1
ATOM 1314 O O . ILE A 1 163 ? -21.457 -8.518 -5.382 1.00 91.69 163 ILE A O 1
ATOM 1318 N N . GLY A 1 164 ? -22.046 -10.102 -6.875 1.00 91.44 164 GLY A N 1
ATOM 1319 C CA . GLY A 1 164 ? -22.903 -9.232 -7.683 1.00 91.44 164 GLY A CA 1
ATOM 1320 C C . GLY A 1 164 ? -22.094 -8.118 -8.359 1.00 91.44 164 GLY A C 1
ATOM 1321 O O . GLY A 1 164 ? -21.071 -8.375 -8.998 1.00 91.44 164 GLY A O 1
ATOM 1322 N N . ASP A 1 165 ? -22.527 -6.873 -8.165 1.00 90.38 165 ASP A N 1
ATOM 1323 C CA . ASP A 1 165 ? -21.898 -5.681 -8.754 1.00 90.38 165 ASP A CA 1
ATOM 1324 C C . ASP A 1 165 ? -20.815 -5.048 -7.866 1.00 90.38 165 ASP A C 1
ATOM 1326 O O . ASP A 1 165 ? -20.311 -3.962 -8.163 1.00 90.38 165 ASP A O 1
ATOM 1330 N N . LYS A 1 166 ? -20.462 -5.692 -6.745 1.00 90.56 166 LYS A N 1
ATOM 1331 C CA . LYS A 1 166 ? -19.513 -5.156 -5.763 1.00 90.56 166 LYS A CA 1
ATOM 1332 C C . LYS A 1 166 ? -18.331 -6.090 -5.554 1.00 90.56 166 LYS A C 1
ATOM 1334 O O . LYS A 1 166 ? -18.457 -7.310 -5.619 1.00 90.56 166 LYS A O 1
ATOM 1339 N N . PHE A 1 167 ? -17.185 -5.496 -5.244 1.00 92.31 167 PHE A N 1
ATOM 1340 C CA . PHE A 1 167 ? -16.032 -6.213 -4.719 1.00 92.31 167 PHE A CA 1
ATOM 1341 C C . PHE A 1 167 ? -16.067 -6.151 -3.198 1.00 92.31 167 PHE A C 1
ATOM 1343 O O . PHE A 1 167 ? -16.080 -5.066 -2.620 1.00 92.31 167 PHE A O 1
ATOM 1350 N N . ILE A 1 168 ? -16.116 -7.318 -2.566 1.00 92.38 168 ILE A N 1
ATOM 1351 C CA . ILE A 1 168 ? -16.179 -7.463 -1.114 1.00 92.38 168 ILE A CA 1
ATOM 1352 C C . ILE A 1 168 ? -14.822 -7.962 -0.632 1.00 92.38 168 ILE A C 1
ATOM 1354 O O . ILE A 1 168 ? -14.276 -8.906 -1.209 1.00 92.38 168 ILE A O 1
ATOM 1358 N N . LYS A 1 169 ? -14.276 -7.303 0.398 1.00 93.38 169 LYS A N 1
ATOM 1359 C CA . LYS A 1 169 ? -13.014 -7.696 1.030 1.00 93.38 169 LYS A CA 1
ATOM 1360 C C . LYS A 1 169 ? -13.186 -9.076 1.679 1.00 93.38 169 LYS A C 1
ATOM 1362 O O . LYS A 1 169 ? -14.190 -9.337 2.332 1.00 93.38 169 LYS A O 1
ATOM 1367 N N . VAL A 1 170 ? -12.217 -9.959 1.483 1.00 94.12 170 VAL A N 1
ATOM 1368 C CA . VAL A 1 170 ? -12.174 -11.318 2.026 1.00 94.12 170 VAL A CA 1
ATOM 1369 C C . VAL A 1 170 ? -10.789 -11.605 2.586 1.00 94.12 170 VAL A C 1
ATOM 1371 O O . VAL A 1 170 ? -9.805 -10.995 2.165 1.00 94.12 170 VAL A O 1
ATOM 1374 N N . LEU A 1 171 ? -10.701 -12.568 3.502 1.00 94.12 171 LEU A N 1
ATOM 1375 C CA . LEU A 1 171 ? -9.408 -13.073 3.944 1.00 94.12 171 LEU A CA 1
ATOM 1376 C C . LEU A 1 171 ? -8.789 -13.958 2.849 1.00 94.12 171 LEU A C 1
ATOM 1378 O O . LEU A 1 171 ? -9.471 -14.843 2.316 1.00 94.12 171 LEU A O 1
ATOM 1382 N N . PRO A 1 172 ? -7.513 -13.742 2.495 1.00 92.56 172 PRO A N 1
ATOM 1383 C CA . PRO A 1 172 ? -6.821 -14.605 1.554 1.00 92.56 172 PRO A CA 1
ATOM 1384 C C . PRO A 1 172 ? -6.563 -15.986 2.182 1.00 92.56 172 PRO A C 1
ATOM 1386 O O . PRO A 1 172 ? -6.376 -16.114 3.390 1.00 92.56 172 PRO A O 1
ATOM 1389 N N . PHE A 1 173 ? -6.512 -17.039 1.360 1.00 91.19 173 PHE A N 1
ATOM 1390 C CA . PHE A 1 173 ? -6.348 -18.422 1.845 1.00 91.19 173 PHE A CA 1
ATOM 1391 C C . PHE A 1 173 ? -5.032 -18.651 2.606 1.00 91.19 173 PHE A C 1
ATOM 1393 O O . PHE A 1 173 ? -4.929 -19.570 3.408 1.00 91.19 173 PHE A O 1
ATOM 1400 N N . ASN A 1 174 ? -4.022 -17.824 2.339 1.00 90.31 174 ASN A N 1
ATOM 1401 C CA . ASN A 1 174 ? -2.709 -17.876 2.961 1.00 90.31 174 ASN A CA 1
ATOM 1402 C C . ASN A 1 174 ? -2.553 -16.899 4.137 1.00 90.31 174 ASN A C 1
ATOM 1404 O O . ASN A 1 174 ? -1.424 -16.537 4.458 1.00 90.31 174 ASN A O 1
ATOM 1408 N N . ILE A 1 175 ? -3.651 -16.450 4.758 1.00 93.88 175 ILE A N 1
ATOM 1409 C CA . ILE A 1 175 ? -3.620 -15.427 5.815 1.00 93.88 175 ILE A CA 1
ATOM 1410 C C . ILE A 1 175 ? -2.686 -15.782 6.979 1.00 93.88 175 ILE A C 1
ATOM 1412 O O . ILE A 1 175 ? -1.976 -14.906 7.460 1.00 93.88 175 ILE A O 1
ATOM 1416 N N . GLU A 1 176 ? -2.595 -17.058 7.362 1.00 94.06 176 GLU A N 1
ATOM 1417 C CA . GLU A 1 176 ? -1.676 -17.535 8.408 1.00 94.06 176 GLU A CA 1
ATOM 1418 C C . GLU A 1 176 ? -0.217 -17.153 8.115 1.00 94.06 176 GLU A C 1
ATOM 1420 O O . GLU A 1 176 ? 0.501 -16.702 9.000 1.00 94.06 176 GLU A O 1
ATOM 1425 N N . MET A 1 177 ? 0.202 -17.247 6.850 1.00 92.25 177 MET A N 1
ATOM 1426 C CA . MET A 1 177 ? 1.559 -16.883 6.429 1.00 92.25 177 MET A CA 1
ATOM 1427 C C . MET A 1 177 ? 1.773 -15.367 6.338 1.00 92.25 177 MET A C 1
ATOM 1429 O O . MET A 1 177 ? 2.913 -14.914 6.279 1.00 92.25 177 MET A O 1
ATOM 1433 N N . LEU A 1 178 ? 0.694 -14.584 6.272 1.00 93.19 178 LEU A N 1
ATOM 1434 C CA . LEU A 1 178 ? 0.755 -13.126 6.170 1.00 93.19 178 LEU A CA 1
ATOM 1435 C C . LEU A 1 178 ? 0.749 -12.443 7.547 1.00 93.19 178 LEU A C 1
ATOM 1437 O O . LEU A 1 178 ? 1.192 -11.299 7.641 1.00 93.19 178 LEU A O 1
ATOM 1441 N N . LEU A 1 179 ? 0.284 -13.130 8.599 1.00 95.69 179 LEU A N 1
ATOM 1442 C CA . LEU A 1 179 ? 0.202 -12.626 9.974 1.00 95.69 179 LEU A CA 1
ATOM 1443 C C . LEU A 1 179 ? 1.567 -12.624 10.688 1.00 95.69 179 LEU A C 1
ATOM 1445 O O . LEU A 1 179 ? 1.820 -13.384 11.620 1.00 95.69 179 LEU A O 1
ATOM 1449 N N . THR A 1 180 ? 2.462 -11.734 10.267 1.00 97.38 180 THR A N 1
ATOM 1450 C CA . THR A 1 180 ? 3.723 -11.456 10.972 1.00 97.38 180 THR A CA 1
ATOM 1451 C C . THR A 1 180 ? 3.502 -10.570 12.205 1.00 97.38 180 THR A C 1
ATOM 1453 O O . THR A 1 180 ? 2.500 -9.847 12.261 1.00 97.38 180 THR A O 1
ATOM 1456 N N . PRO A 1 181 ? 4.445 -10.516 13.169 1.00 97.88 181 PRO A N 1
ATOM 1457 C CA . PRO A 1 181 ? 4.358 -9.586 14.298 1.00 97.88 181 PRO A CA 1
ATOM 1458 C C . PRO A 1 181 ? 4.143 -8.125 13.877 1.00 97.88 181 PRO A C 1
ATOM 1460 O O . PRO A 1 181 ? 3.383 -7.408 14.524 1.00 97.88 181 PRO A O 1
ATOM 1463 N N . LEU A 1 182 ? 4.760 -7.691 12.770 1.00 97.62 182 LEU A N 1
ATOM 1464 C CA . LEU A 1 182 ? 4.592 -6.337 12.243 1.00 97.62 182 LEU A CA 1
ATOM 1465 C C . LEU A 1 182 ? 3.185 -6.117 11.670 1.00 97.62 182 LEU A C 1
ATOM 1467 O O . LEU A 1 182 ? 2.572 -5.085 11.942 1.00 97.62 182 LEU A O 1
ATOM 1471 N N . SER A 1 183 ? 2.646 -7.092 10.931 1.00 97.25 183 SER A N 1
ATOM 1472 C CA . SER A 1 183 ? 1.268 -7.012 10.430 1.00 97.25 183 SER A CA 1
ATOM 1473 C C . SER A 1 183 ? 0.243 -6.973 11.571 1.00 97.25 183 SER A C 1
ATOM 1475 O O . SER A 1 183 ? -0.684 -6.169 11.535 1.00 97.25 183 SER A O 1
ATOM 1477 N N . ILE A 1 184 ? 0.450 -7.766 12.630 1.00 96.88 184 ILE A N 1
ATOM 1478 C CA . ILE A 1 184 ? -0.415 -7.795 13.815 1.00 96.88 184 ILE A CA 1
ATOM 1479 C C . ILE A 1 184 ? -0.346 -6.457 14.552 1.00 96.88 184 ILE A C 1
ATOM 1481 O O . ILE A 1 184 ? -1.381 -5.928 14.943 1.00 96.88 184 ILE A O 1
ATOM 1485 N N . ALA A 1 185 ? 0.845 -5.872 14.705 1.00 96.38 185 ALA A N 1
ATOM 1486 C CA . ALA A 1 185 ? 0.996 -4.560 15.330 1.00 96.38 185 ALA A CA 1
ATOM 1487 C C . ALA A 1 185 ? 0.202 -3.476 14.584 1.00 96.38 185 ALA A C 1
ATOM 1489 O O . ALA A 1 185 ? -0.503 -2.692 15.214 1.00 96.38 185 ALA A O 1
ATOM 1490 N N . HIS A 1 186 ? 0.266 -3.455 13.250 1.00 95.56 186 HIS A N 1
ATOM 1491 C CA . HIS A 1 186 ? -0.513 -2.514 12.442 1.00 95.56 186 HIS A CA 1
ATOM 1492 C C . HIS A 1 186 ? -2.015 -2.780 12.490 1.00 95.56 186 HIS A C 1
ATOM 1494 O O . HIS A 1 186 ? -2.794 -1.839 12.609 1.00 95.56 186 HIS A O 1
ATOM 1500 N N . TRP A 1 187 ? -2.424 -4.047 12.503 1.00 95.50 187 TRP A N 1
ATOM 1501 C CA . TRP A 1 187 ? -3.828 -4.392 12.684 1.00 95.50 187 TRP A CA 1
ATOM 1502 C C . TRP A 1 187 ? -4.370 -3.907 14.037 1.00 95.50 187 TRP A C 1
ATOM 1504 O O . TRP A 1 187 ? -5.439 -3.305 14.089 1.00 95.50 187 TRP A O 1
ATOM 1514 N N . ILE A 1 188 ? -3.598 -4.079 15.117 1.00 95.38 188 ILE A N 1
ATOM 1515 C CA . ILE A 1 188 ? -3.933 -3.551 16.447 1.00 95.38 188 ILE A CA 1
ATOM 1516 C C . ILE A 1 188 ? -4.020 -2.019 16.434 1.00 95.38 188 ILE A C 1
ATOM 1518 O O . ILE A 1 188 ? -4.900 -1.462 17.080 1.00 95.38 188 ILE A O 1
ATOM 1522 N N . MET A 1 189 ? -3.115 -1.329 15.734 1.00 92.00 189 MET A N 1
ATOM 1523 C CA . MET A 1 189 ? -3.120 0.140 15.677 1.00 92.00 189 MET A CA 1
ATOM 1524 C C . MET A 1 189 ? -4.321 0.716 14.915 1.00 92.00 189 MET A C 1
ATOM 1526 O O . MET A 1 189 ? -4.759 1.810 15.261 1.00 92.00 189 MET A O 1
ATOM 1530 N N . GLY A 1 190 ? -4.832 0.007 13.903 1.00 88.94 190 GLY A N 1
ATOM 1531 C CA . GLY A 1 190 ? -6.027 0.415 13.157 1.00 88.94 190 GLY A CA 1
ATOM 1532 C C . GLY A 1 190 ? -7.325 0.028 13.867 1.00 88.94 190 GLY A C 1
ATOM 1533 O O . GLY A 1 190 ? -8.082 0.889 14.299 1.00 88.94 190 GLY A O 1
ATOM 1534 N N . ASP A 1 191 ? -7.538 -1.278 14.052 1.00 91.38 191 ASP A N 1
ATOM 1535 C CA . ASP A 1 191 ? -8.823 -1.859 14.482 1.00 91.38 191 ASP A CA 1
ATOM 1536 C C . ASP A 1 191 ? -8.748 -2.574 15.846 1.00 91.38 191 ASP A C 1
ATOM 1538 O O . ASP A 1 191 ? -9.651 -3.324 16.235 1.00 91.38 191 ASP A O 1
ATOM 1542 N N . GLY A 1 192 ? -7.667 -2.371 16.599 1.00 92.75 192 GLY A N 1
ATOM 1543 C CA . GLY A 1 192 ? -7.505 -2.912 17.944 1.00 92.75 192 GLY A CA 1
ATOM 1544 C C . GLY A 1 192 ? -7.967 -1.954 19.037 1.00 92.75 192 GLY A C 1
ATOM 1545 O O . GLY A 1 192 ? -7.808 -0.738 18.959 1.00 92.75 192 GLY A O 1
ATOM 1546 N N . TYR A 1 193 ? -8.492 -2.515 20.123 1.00 93.12 193 TYR A N 1
ATOM 1547 C CA . TYR A 1 193 ? -8.750 -1.767 21.349 1.00 93.12 193 TYR A CA 1
ATOM 1548 C C . TYR A 1 193 ? -8.558 -2.638 22.589 1.00 93.12 193 TYR A C 1
ATOM 1550 O O . TYR A 1 193 ? -8.681 -3.863 22.550 1.00 93.12 193 TYR A O 1
ATOM 1558 N N . PHE A 1 194 ? -8.258 -1.993 23.714 1.00 93.94 194 PHE A N 1
ATOM 1559 C CA . PHE A 1 194 ? -8.122 -2.655 25.007 1.00 93.94 194 PHE A CA 1
ATOM 1560 C C . PHE A 1 194 ? -9.388 -2.459 25.838 1.00 93.94 194 PHE A C 1
ATOM 1562 O O . PHE A 1 194 ? -9.883 -1.344 25.988 1.00 93.94 194 PHE A O 1
ATOM 1569 N N . SER A 1 195 ? -9.899 -3.551 26.396 1.00 94.69 195 SER A N 1
ATOM 1570 C CA . SER A 1 195 ? -11.070 -3.581 27.277 1.00 94.69 195 SER A CA 1
ATOM 1571 C C . SER A 1 195 ? -10.820 -4.644 28.333 1.00 94.69 195 SER A C 1
ATOM 1573 O O . SER A 1 195 ? -10.563 -5.794 27.984 1.00 94.69 195 SER A O 1
ATOM 1575 N N . ASP A 1 196 ? -10.876 -4.266 29.610 1.00 94.00 196 ASP A N 1
ATOM 1576 C CA . ASP A 1 196 ? -10.802 -5.205 30.741 1.00 94.00 196 ASP A CA 1
ATOM 1577 C C . ASP A 1 196 ? -9.537 -6.087 30.719 1.00 94.00 196 ASP A C 1
ATOM 1579 O O . ASP A 1 196 ? -9.588 -7.304 30.877 1.00 94.00 196 ASP A O 1
ATOM 1583 N N . GLY A 1 197 ? -8.380 -5.476 30.432 1.00 93.00 197 GLY A N 1
ATOM 1584 C CA . GLY A 1 197 ? -7.094 -6.181 30.328 1.00 93.00 197 GLY A CA 1
ATOM 1585 C C . GLY A 1 197 ? -6.956 -7.088 29.099 1.00 93.00 197 GLY A C 1
ATOM 1586 O O . GLY A 1 197 ? -5.957 -7.789 28.968 1.00 93.00 197 GLY A O 1
ATOM 1587 N N . THR A 1 198 ? -7.931 -7.065 28.189 1.00 94.31 198 THR A N 1
ATOM 1588 C CA . THR A 1 198 ? -7.962 -7.896 26.985 1.00 94.31 198 THR A CA 1
ATOM 1589 C C . THR A 1 198 ? -7.814 -7.029 25.742 1.00 94.31 198 THR A C 1
ATOM 1591 O O . THR A 1 198 ? -8.501 -6.017 25.591 1.00 94.31 198 THR A O 1
ATOM 1594 N N . LEU A 1 199 ? -6.933 -7.444 24.833 1.00 94.56 199 LEU A N 1
ATOM 1595 C CA . LEU A 1 199 ? -6.871 -6.905 23.479 1.00 94.56 199 LEU A CA 1
ATOM 1596 C C . LEU A 1 199 ? -8.011 -7.505 22.651 1.00 94.56 199 LEU A C 1
ATOM 1598 O O . LEU A 1 199 ? -8.132 -8.726 22.546 1.00 94.56 199 LEU A O 1
ATOM 1602 N N . LYS A 1 200 ? -8.827 -6.647 22.048 1.00 95.06 200 LYS A N 1
ATOM 1603 C CA . LYS A 1 200 ? -9.909 -7.016 21.136 1.00 95.06 200 LYS A CA 1
ATOM 1604 C C . LYS A 1 200 ? -9.604 -6.442 19.754 1.00 95.06 200 LYS A C 1
ATOM 1606 O O . LYS A 1 200 ? -9.120 -5.319 19.651 1.00 95.06 200 LYS A O 1
ATOM 1611 N N . LEU A 1 201 ? -9.881 -7.223 18.713 1.00 93.56 201 LEU A N 1
ATOM 1612 C CA . LEU A 1 201 ? -9.736 -6.823 17.312 1.00 93.56 201 LEU A CA 1
ATOM 1613 C C . LEU A 1 201 ? -11.124 -6.740 16.681 1.00 93.56 201 LEU A C 1
ATOM 1615 O O . LEU A 1 201 ? -11.863 -7.730 16.680 1.00 93.56 201 LEU A O 1
ATOM 1619 N N . CYS A 1 202 ? -11.473 -5.570 16.156 1.00 92.25 202 CYS A N 1
ATOM 1620 C CA . CYS A 1 202 ? -12.714 -5.356 15.424 1.00 92.25 202 CYS A CA 1
ATOM 1621 C C . CYS A 1 202 ? -12.625 -6.087 14.077 1.00 92.25 202 CYS A C 1
ATOM 1623 O O . CYS A 1 202 ? -11.890 -5.691 13.181 1.00 92.25 202 CYS A O 1
ATOM 1625 N N . THR A 1 203 ? -13.340 -7.206 13.950 1.00 91.06 203 THR A N 1
ATOM 1626 C CA . THR A 1 203 ? -13.339 -8.072 12.752 1.00 91.06 203 THR A CA 1
ATOM 1627 C C . THR A 1 203 ? -14.682 -8.082 12.039 1.00 91.06 203 THR A C 1
ATOM 1629 O O . THR A 1 203 ? -14.893 -8.875 11.125 1.00 91.06 203 THR A O 1
ATOM 1632 N N . ASP A 1 204 ? -15.586 -7.181 12.420 1.00 87.69 204 ASP A N 1
ATOM 1633 C CA . ASP A 1 204 ? -16.977 -7.137 11.960 1.00 87.69 204 ASP A CA 1
ATOM 1634 C C . ASP A 1 204 ? -17.110 -6.930 10.440 1.00 87.69 204 ASP A C 1
ATOM 1636 O O . ASP A 1 204 ? -18.146 -7.233 9.850 1.00 87.69 204 ASP A O 1
ATOM 1640 N N . ASN A 1 205 ? -16.039 -6.465 9.789 1.00 82.62 205 ASN A N 1
ATOM 1641 C CA . ASN A 1 205 ? -15.934 -6.316 8.338 1.00 82.62 205 ASN A CA 1
ATOM 1642 C C . ASN A 1 205 ? -15.693 -7.644 7.585 1.00 82.62 205 ASN A C 1
ATOM 1644 O O . ASN A 1 205 ? -15.737 -7.654 6.352 1.00 82.62 205 ASN A O 1
ATOM 1648 N N . PHE A 1 206 ? -15.441 -8.753 8.289 1.00 84.94 206 PHE A N 1
ATOM 1649 C CA . PHE A 1 206 ? -15.201 -10.078 7.711 1.00 84.94 206 PHE A CA 1
ATOM 1650 C C . PHE A 1 206 ? -16.319 -11.069 8.064 1.00 84.94 206 PHE A C 1
ATOM 1652 O O . PHE A 1 206 ? -16.936 -11.012 9.125 1.00 84.94 206 PHE A O 1
ATOM 1659 N N . THR A 1 207 ? -16.586 -12.010 7.158 1.00 77.44 207 THR A N 1
ATOM 1660 C CA . THR A 1 207 ? -17.550 -13.095 7.387 1.00 77.44 207 THR A CA 1
ATOM 1661 C C . THR A 1 207 ? -16.933 -14.213 8.230 1.00 77.44 207 THR A C 1
ATOM 1663 O O . THR A 1 207 ? -15.742 -14.490 8.088 1.00 77.44 207 THR A O 1
ATOM 1666 N N . LYS A 1 208 ? -17.756 -14.862 9.063 1.00 65.62 208 LYS A N 1
ATOM 1667 C CA . LYS A 1 208 ? -17.385 -16.055 9.845 1.00 65.62 208 LYS A CA 1
ATOM 1668 C C . LYS A 1 208 ? -17.098 -17.272 8.9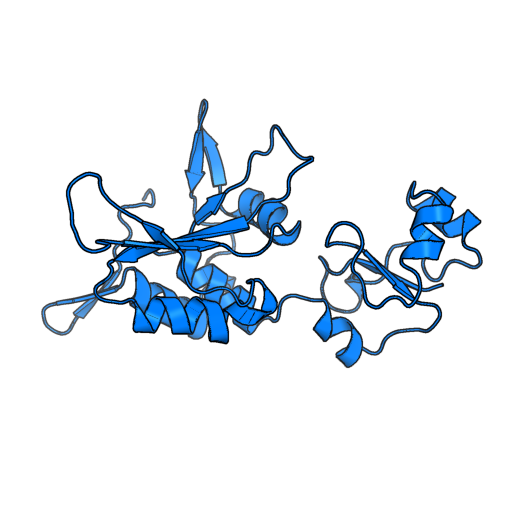69 1.00 65.62 208 LYS A C 1
ATOM 1670 O O . LYS A 1 208 ? -17.718 -17.367 7.884 1.00 65.62 208 LYS A O 1
#

Foldseek 3Di:
DWKFFLLDADPNRTDPPPPDPDLVRVCVVPVDPSVVLVVQEVPPDADQLTMHHYPDDDDNVRSVLSHQDPLLLLLQLLVLQFFKDKDDDPVPVVFAIKIKGKAFPVPLVVVCCCACPSNVSFADNDGFAADDDPPDPGGGMTMGIGDRHNNSVVVLVQQWDDDPPDTAGEHGPCNVVSPDPSSNVSNCVGQWDDDPNDIDGPNVSYDD

Sequence (208 aa):
MWVYDITKLGSQSLVKGAPFKSKSECENSLGIARSTVVKYLDSDKILKNKWVFITTELSLEKLSNFVIPSAVVEVITGELLGDGHISYNPNKPNINGRLEFTFSSKILHYVEYLKLKVLAFICTTSPPTPWDNKGVTEPTQYWFSSKRLPYFSSLHNLWYKQIGDKFIKVLPFNIEMLLTPLSIAHWIMGDGYFSDGTLKLCTDNFTK